Protein AF-0000000080633674 (afdb_homodimer)

pLDDT: mean 87.76, std 10.98, range [34.69, 98.31]

Foldseek 3Di:
DPVVDQQDDDPVLSCLQPDPLLVCLVPDPVNVVVLVVQLVVLLCQQLVLLLVLLCCLLQNVVQPFQSVVSCVVSVVSNVSSVVRNVVSVVSNCSNPVRLLVPQPLNVLLVVLVVVLVVLVVVCCVPQVVCSVVCRNPSHRDPSSSVSSVSNNVSSVSNVVSVVCSVVD/DPVPDQQDDPPVLSCLQPDPLLVVLVPDPVNVVVLVVQLVVLLCQQLVLLLVLLCCLLQNVVQPFQSVVSCVVSVVSNVSSVVRNVVSVVSNCSNPVRLLVPQPLNVLLVVLVVVLVVLVVVCCVPQVVCSVVCRNPNHRDPSSSVSSVSNNVSSVSSVVSVVCSVVD

Secondary structure (DSSP, 8-state):
--TTS---S-HHHHHHHTSHHHHHHHH-TTHHHHHHHHHHHHHHHHHHHHHHHHHHHHTTTGGGS-HHHHHHHHHHHHHHHHHHHHHHHHHHHHHSHHHHHT-HHHHHHHHHHHHHHHHHHHHHHTGGGGHHHHTT-SS--HHHHHHHHHHHHHHHHHHHHHHHTTT-/--TTS---S-HHHHHHHTSHHHHHHHH-TTHHHHHHHHHHHHHHHHHHHHHHHHHHHHTTTGGGS-HHHHHHHHHHHHHHHHHHHHHHHHHHHHHSHHHHHT-HHHHHHHHHHHHHHHHHHHHHHTGGGGHHHHTT-SS--HHHHHHHHHHHHHHHHHHHHHHHTTT-

Solvent-accessible surface area (backbone atoms only — not comparable to full-atom values): 16559 Å² total; per-residue (Å²): 128,77,80,80,58,77,83,70,65,63,64,68,36,41,50,43,25,66,26,70,64,17,43,51,38,69,68,35,83,57,53,40,58,50,40,50,40,45,22,50,49,11,41,26,32,22,51,17,28,49,46,56,50,24,40,41,33,57,32,54,71,18,67,67,48,45,50,58,55,48,44,68,60,31,47,59,44,22,50,50,9,46,66,38,20,53,60,32,45,52,54,56,39,27,54,40,27,44,63,44,73,70,21,65,34,44,51,48,24,53,52,31,48,53,52,40,52,50,49,50,53,52,34,51,72,47,52,49,65,47,30,83,79,38,20,70,34,62,61,49,55,69,67,37,22,51,47,18,51,50,45,45,54,32,53,53,47,30,52,41,22,59,60,38,42,83,75,93,128,78,78,82,58,78,81,69,66,62,64,68,36,43,49,42,26,66,27,70,66,17,44,51,38,68,69,34,84,57,53,39,57,49,40,49,40,44,21,50,50,12,42,28,34,21,52,16,28,47,47,55,51,25,40,42,32,58,32,54,72,16,67,68,50,45,50,56,55,48,44,66,61,32,47,61,45,22,51,51,9,45,66,39,20,51,60,32,46,52,54,55,39,27,53,40,28,43,61,46,73,69,20,66,33,46,50,49,24,52,52,33,50,52,51,41,53,50,49,50,53,50,35,51,71,47,51,50,65,48,30,84,80,40,19,70,33,61,61,49,55,69,67,37,21,50,48,18,51,51,44,48,54,31,53,52,46,30,53,43,22,58,61,39,42,84,76,94

Organism: NCBI:txid1064539

Sequence (336 aa):
MDHDLAPAGPGWLVALETSGLGESLRQSIWLYPLVEITHILGFALLVGAILAFDLRLIGVRAPLLPADALARLLLPVAVTGFTLAVPTGLLLFTTEATALAGNPAFLAKLALIGLALLNILAFHGLAGRRMAEWSLADRPPPGARFAGAASLALWVGVLACGRLIAYLMDHDLAPAGPGWLVALETSGLGESLRQSIWLYPLVEITHILGFALLVGAILAFDLRLIGVRAPLLPADALARLLLPVAVTGFTLAVPTGLLLFTTEATALAGNPAFLAKLALIGLALLNILAFHGLAGRRMAEWSLADRPPPGARFAGAASLALWVGVLACGRLIAYL

Structure (mmCIF, N/CA/C/O backbone):
data_AF-0000000080633674-model_v1
#
loop_
_entity.id
_entity.type
_entity.pdbx_description
1 polymer 'DUF2214 domain-containing protein'
#
loop_
_atom_site.group_PDB
_atom_site.id
_atom_site.type_symbol
_atom_site.label_atom_id
_atom_site.label_alt_id
_atom_site.label_comp_id
_atom_site.label_asym_id
_atom_site.label_entity_id
_atom_site.label_seq_id
_atom_site.pdbx_PDB_ins_code
_atom_site.Cartn_x
_atom_site.Cartn_y
_atom_site.Cartn_z
_atom_site.occupancy
_atom_site.B_iso_or_equiv
_atom_site.auth_seq_id
_atom_site.auth_comp_id
_atom_site.auth_asym_id
_atom_site.auth_atom_id
_atom_site.pdbx_PDB_model_num
ATOM 1 N N . MET A 1 1 ? -6.438 23.25 10.234 1 35.12 1 MET A N 1
ATOM 2 C CA . MET A 1 1 ? -7.73 23.031 10.875 1 35.12 1 MET A CA 1
ATOM 3 C C . MET A 1 1 ? -7.699 23.484 12.328 1 35.12 1 MET A C 1
ATOM 5 O O . MET A 1 1 ? -6.801 23.109 13.078 1 35.12 1 MET A O 1
ATOM 9 N N . ASP A 1 2 ? -8.227 24.578 12.625 1 38.53 2 ASP A N 1
ATOM 10 C CA . ASP A 1 2 ? -8.328 25.172 13.953 1 38.53 2 ASP A CA 1
ATOM 11 C C . ASP A 1 2 ? -8.859 24.156 14.969 1 38.53 2 ASP A C 1
ATOM 13 O O . ASP A 1 2 ? -10.008 23.734 14.883 1 38.53 2 ASP A O 1
ATOM 17 N N . HIS A 1 3 ? -8.109 23.266 15.516 1 47.88 3 HIS A N 1
ATOM 18 C CA . HIS A 1 3 ? -8.359 22.266 16.547 1 47.88 3 HIS A CA 1
ATOM 19 C C . HIS A 1 3 ? -9.164 22.859 17.703 1 47.88 3 HIS A C 1
ATOM 21 O O . HIS A 1 3 ? -9.578 22.125 18.609 1 47.88 3 HIS A O 1
ATOM 27 N N . ASP A 1 4 ? -9.109 24.172 17.734 1 49.78 4 ASP A N 1
ATOM 28 C CA . ASP A 1 4 ? -9.664 24.734 18.953 1 49.78 4 ASP A CA 1
ATOM 29 C C . ASP A 1 4 ? -11.195 24.719 18.922 1 49.78 4 ASP A C 1
ATOM 31 O O . ASP A 1 4 ? -11.844 25.047 19.906 1 49.78 4 ASP A O 1
ATOM 35 N N . LEU A 1 5 ? -11.852 24.562 17.703 1 59.31 5 LEU A N 1
ATOM 36 C CA . LEU A 1 5 ? -13.305 24.656 17.734 1 59.31 5 LEU A CA 1
ATOM 37 C C . LEU A 1 5 ? -13.938 23.297 17.969 1 59.31 5 LEU A C 1
ATOM 39 O O . LEU A 1 5 ? -13.422 22.281 17.5 1 59.31 5 LEU A O 1
ATOM 43 N N . ALA A 1 6 ? -14.766 23.141 18.906 1 70.31 6 ALA A N 1
ATOM 44 C CA . ALA A 1 6 ? -15.57 21.953 19.172 1 70.31 6 ALA A CA 1
ATOM 45 C C . ALA A 1 6 ? -16.141 21.375 17.891 1 70.31 6 ALA A C 1
ATOM 47 O O . ALA A 1 6 ? -16.562 22.109 17 1 70.31 6 ALA A O 1
ATOM 48 N N . PRO A 1 7 ? -15.969 20.031 17.688 1 72.88 7 PRO A N 1
ATOM 49 C CA . PRO A 1 7 ? -16.5 19.438 16.453 1 72.88 7 PRO A CA 1
ATOM 50 C C . PRO A 1 7 ? -17.984 19.734 16.266 1 72.88 7 PRO A C 1
ATOM 52 O O . PRO A 1 7 ? -18.75 19.797 17.234 1 72.88 7 PRO A O 1
ATOM 55 N N . ALA A 1 8 ? -18.328 20.203 15.109 1 78.25 8 ALA A N 1
ATOM 56 C CA . ALA A 1 8 ? -19.703 20.516 14.742 1 78.25 8 ALA A CA 1
ATOM 57 C C . ALA A 1 8 ? -20.266 19.5 13.75 1 78.25 8 ALA A C 1
ATOM 59 O O . ALA A 1 8 ? -19.547 19.062 12.844 1 78.25 8 ALA A O 1
ATOM 60 N N . GLY A 1 9 ? -21.422 18.891 13.992 1 83.69 9 GLY A N 1
ATOM 61 C CA . GLY A 1 9 ? -22.078 17.906 13.141 1 83.69 9 GLY A CA 1
ATOM 62 C C . GLY A 1 9 ? -23.156 17.109 13.859 1 83.69 9 GLY A C 1
ATOM 63 O O . GLY A 1 9 ? -23.562 17.484 14.961 1 83.69 9 GLY A O 1
ATOM 64 N N . PRO A 1 10 ? -23.734 16.156 13.195 1 87.5 10 PRO A N 1
ATOM 65 C CA . PRO A 1 10 ? -24.719 15.297 13.859 1 87.5 10 PRO A CA 1
ATOM 66 C C . PRO A 1 10 ? -24.219 14.758 15.195 1 87.5 10 PRO A C 1
ATOM 68 O O . PRO A 1 10 ? -23.047 14.383 15.32 1 87.5 10 PRO A O 1
ATOM 71 N N . GLY A 1 11 ? -25.031 14.758 16.156 1 89.75 11 GLY A N 1
ATOM 72 C CA . GLY A 1 11 ? -24.703 14.414 17.531 1 89.75 11 GLY A CA 1
ATOM 73 C C . GLY A 1 11 ? -23.953 13.109 17.656 1 89.75 11 GLY A C 1
ATOM 74 O O . GLY A 1 11 ? -23 13.008 18.438 1 89.75 11 GLY A O 1
ATOM 75 N N . TRP A 1 12 ? -24.375 12.172 16.859 1 92.19 12 TRP A N 1
ATOM 76 C CA . TRP A 1 12 ? -23.734 10.867 17.016 1 92.19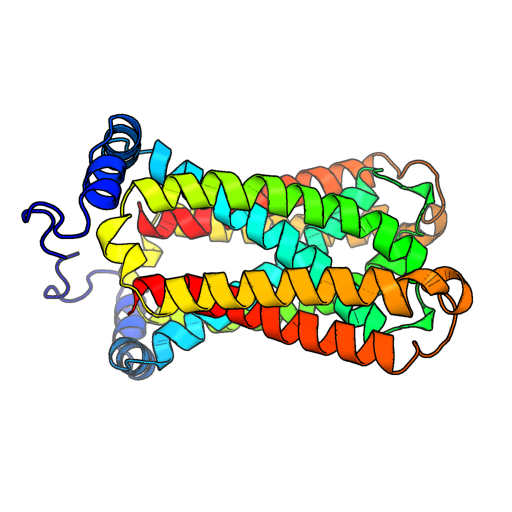 12 TRP A CA 1
ATOM 77 C C . TRP A 1 12 ? -22.281 10.914 16.547 1 92.19 12 TRP A C 1
ATOM 79 O O . TRP A 1 12 ? -21.422 10.211 17.094 1 92.19 12 TRP A O 1
ATOM 89 N N . LEU A 1 13 ? -21.984 11.68 15.602 1 92.44 13 LEU A N 1
ATOM 90 C CA . LEU A 1 13 ? -20.609 11.844 15.148 1 92.44 13 LEU A CA 1
ATOM 91 C C . LEU A 1 13 ? -19.766 12.562 16.188 1 92.44 13 LEU A C 1
ATOM 93 O O . LEU A 1 13 ? -18.609 12.195 16.438 1 92.44 13 LEU A O 1
ATOM 97 N N . VAL A 1 14 ? -20.375 13.539 16.719 1 91.19 14 VAL A N 1
ATOM 98 C CA . VAL A 1 14 ? -19.688 14.297 17.766 1 91.19 14 VAL A CA 1
ATOM 99 C C . VAL A 1 14 ? -19.422 13.398 18.969 1 91.19 14 VAL A C 1
ATOM 101 O O . VAL A 1 14 ? -18.328 13.438 19.547 1 91.19 14 VAL A O 1
ATOM 104 N N . ALA A 1 15 ? -20.438 12.562 19.234 1 91.81 15 ALA A N 1
ATOM 105 C CA . ALA A 1 15 ? -20.281 11.633 20.359 1 91.81 15 ALA A CA 1
ATOM 106 C C . ALA A 1 15 ? -19.156 10.633 20.078 1 91.81 15 ALA A C 1
ATOM 108 O O . ALA A 1 15 ? -18.375 10.312 20.984 1 91.81 15 ALA A O 1
ATOM 109 N N . LEU A 1 16 ? -19.078 10.195 18.953 1 91.44 16 LEU A N 1
ATOM 110 C CA . LEU A 1 16 ? -18.016 9.266 18.578 1 91.44 16 LEU A CA 1
ATOM 111 C C . LEU A 1 16 ? -16.641 9.93 18.672 1 91.44 16 LEU A C 1
ATOM 113 O O . LEU A 1 16 ? -15.719 9.359 19.266 1 91.44 16 LEU A O 1
ATOM 117 N N . GLU A 1 17 ? -16.5 11.023 18.125 1 91.19 17 GLU A N 1
ATOM 118 C CA . GLU A 1 17 ? -15.242 11.766 18.062 1 91.19 17 GLU A CA 1
ATOM 119 C C . GLU A 1 17 ? -14.766 12.156 19.469 1 91.19 17 GLU A C 1
ATOM 121 O O . GLU A 1 17 ? -13.57 12.156 19.734 1 91.19 17 GLU A O 1
ATOM 126 N N . THR A 1 18 ? -15.695 12.406 20.375 1 90.81 18 THR A N 1
ATOM 127 C CA . THR A 1 18 ? -15.344 12.852 21.719 1 90.81 18 THR A CA 1
ATOM 128 C C . THR A 1 18 ? -15.398 11.695 22.719 1 90.81 18 THR A C 1
ATOM 130 O O . THR A 1 18 ? -15.266 11.898 23.922 1 90.81 18 THR A O 1
ATOM 133 N N . SER A 1 19 ? -15.625 10.555 22.219 1 92.25 19 SER A N 1
ATOM 134 C CA . SER A 1 19 ? -15.609 9.375 23.078 1 92.25 19 SER A CA 1
ATOM 135 C C . SER A 1 19 ? -14.234 9.156 23.703 1 92.25 19 SER A C 1
ATOM 137 O O . SER A 1 19 ? -13.25 9.766 23.266 1 92.25 19 SER A O 1
ATOM 139 N N . GLY A 1 20 ? -14.18 8.391 24.734 1 92.69 20 GLY A N 1
ATOM 140 C CA . GLY A 1 20 ? -12.906 8.047 25.359 1 92.69 20 GLY A CA 1
ATOM 141 C C . GLY A 1 20 ? -11.906 7.457 24.391 1 92.69 20 GLY A C 1
ATOM 142 O O . GLY A 1 20 ? -10.719 7.805 24.422 1 92.69 20 GLY A O 1
ATOM 143 N N . LEU A 1 21 ? -12.383 6.668 23.562 1 91.38 21 LEU A N 1
ATOM 144 C CA . LEU A 1 21 ? -11.539 6.051 22.562 1 91.38 21 LEU A CA 1
ATOM 145 C C . LEU A 1 21 ? -10.977 7.098 21.594 1 91.38 21 LEU A C 1
ATOM 147 O O . LEU A 1 21 ? -9.781 7.117 21.328 1 91.38 21 LEU A O 1
ATOM 151 N N . GLY A 1 22 ? -11.828 7.898 21.062 1 91.44 22 GLY A N 1
ATOM 152 C CA . GLY A 1 22 ? -11.383 8.977 20.188 1 91.44 22 GLY A CA 1
ATOM 153 C C . GLY A 1 22 ? -10.359 9.883 20.844 1 91.44 22 GLY A C 1
ATOM 154 O O . GLY A 1 22 ? -9.344 10.234 20.219 1 91.44 22 GLY A O 1
ATOM 155 N N . GLU A 1 23 ? -10.594 10.133 22.078 1 91.12 23 GLU A N 1
ATOM 156 C CA . GLU A 1 23 ? -9.688 11 22.828 1 91.12 23 GLU A CA 1
ATOM 157 C C . GLU A 1 23 ? -8.344 10.32 23.078 1 91.12 23 GLU A C 1
ATOM 159 O O . GLU A 1 23 ? -7.293 10.945 22.938 1 91.12 23 GLU A O 1
ATOM 164 N N . SER A 1 24 ? -8.43 9.086 23.422 1 92.19 24 SER A N 1
ATOM 165 C CA . SER A 1 24 ? -7.191 8.352 23.672 1 92.19 24 SER A CA 1
ATOM 166 C C . SER A 1 24 ? -6.32 8.289 22.422 1 92.19 24 SER A C 1
ATOM 168 O O . SER A 1 24 ? -5.098 8.453 22.5 1 92.19 24 SER A O 1
ATOM 170 N N . LEU A 1 25 ? -6.879 8.117 21.328 1 91.31 25 LEU A N 1
ATOM 171 C CA . LEU A 1 25 ? -6.16 8.047 20.062 1 91.31 25 LEU A CA 1
ATOM 172 C C . LEU A 1 25 ? -5.562 9.398 19.703 1 91.31 25 LEU A C 1
ATOM 174 O O . LEU A 1 25 ? -4.414 9.484 19.266 1 91.31 25 LEU A O 1
ATOM 178 N N . ARG A 1 26 ? -6.277 10.359 20 1 87.56 26 ARG A N 1
ATOM 179 C CA . ARG A 1 26 ? -5.824 11.703 19.641 1 87.56 26 ARG A CA 1
ATOM 180 C C . ARG A 1 26 ? -4.703 12.164 20.562 1 87.56 26 ARG A C 1
ATOM 182 O O . ARG A 1 26 ? -3.807 12.898 20.141 1 87.56 26 ARG A O 1
ATOM 189 N N . GLN A 1 27 ? -4.77 11.68 21.75 1 87.12 27 GLN A N 1
ATOM 190 C CA . GLN A 1 27 ? -3.852 12.203 22.766 1 87.12 27 GLN A CA 1
ATOM 191 C C . GLN A 1 27 ? -2.559 11.391 22.797 1 87.12 27 GLN A C 1
ATOM 193 O O . GLN A 1 27 ? -1.532 11.875 23.281 1 87.12 27 GLN A O 1
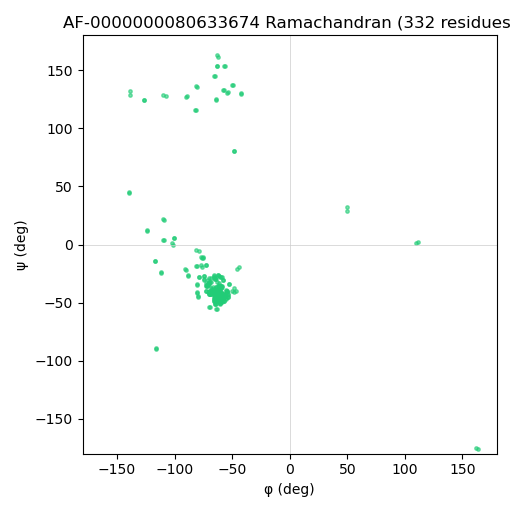ATOM 198 N N . SER A 1 28 ? -2.676 10.219 22.312 1 87.88 28 SER A N 1
ATOM 199 C CA . SER A 1 28 ? -1.502 9.359 22.359 1 87.88 28 SER A CA 1
ATOM 200 C C . SER A 1 28 ? -0.524 9.672 21.234 1 87.88 28 SER A C 1
ATOM 202 O O . SER A 1 28 ? -0.925 9.797 20.078 1 87.88 28 SER A O 1
ATOM 204 N N . ILE A 1 29 ? 0.687 9.719 21.641 1 87.94 29 ILE A N 1
ATOM 205 C CA . ILE A 1 29 ? 1.753 10.047 20.703 1 87.94 29 ILE A CA 1
ATOM 206 C C . ILE A 1 29 ? 1.978 8.883 19.734 1 87.94 29 ILE A C 1
ATOM 208 O O . ILE A 1 29 ? 2.213 9.078 18.547 1 87.94 29 ILE A O 1
ATOM 212 N N . TRP A 1 30 ? 1.796 7.723 20.203 1 91.12 30 TRP A N 1
ATOM 213 C CA . TRP A 1 30 ? 2.191 6.574 19.391 1 91.12 30 TRP A CA 1
ATOM 214 C C . TRP A 1 30 ? 0.968 5.789 18.922 1 91.12 30 TRP A C 1
ATOM 216 O O . TRP A 1 30 ? 1.027 5.07 17.922 1 91.12 30 TRP A O 1
ATOM 226 N N . LEU A 1 31 ? -0.077 5.891 19.594 1 91.88 31 LEU A N 1
ATOM 227 C CA . LEU A 1 31 ? -1.226 5.055 19.266 1 91.88 31 LEU A CA 1
ATOM 228 C C . LEU A 1 31 ? -1.78 5.402 17.891 1 91.88 31 LEU A C 1
ATOM 230 O O . LEU A 1 31 ? -2.027 4.516 17.078 1 91.88 31 LEU A O 1
ATOM 234 N N . TYR A 1 32 ? -1.911 6.66 17.641 1 92.5 32 TYR A N 1
ATOM 235 C CA . TYR A 1 32 ? -2.488 7.086 16.375 1 92.5 32 TYR A CA 1
ATOM 236 C C . TYR A 1 32 ? -1.583 6.699 15.211 1 92.5 32 TYR A C 1
ATOM 238 O O . TYR A 1 32 ? -2.021 6.035 14.266 1 92.5 32 TYR A O 1
ATOM 246 N N . PRO A 1 33 ? -0.267 7 15.305 1 93.75 33 PRO A N 1
ATOM 247 C CA . PRO A 1 33 ? 0.617 6.582 14.219 1 93.75 33 PRO A CA 1
ATOM 248 C C . PRO A 1 33 ? 0.658 5.062 14.039 1 93.75 33 PRO A C 1
ATOM 250 O O . PRO A 1 33 ? 0.761 4.574 12.914 1 93.75 33 PRO A O 1
ATOM 253 N N . LEU A 1 34 ? 0.588 4.355 15.086 1 95.12 34 LEU A N 1
ATOM 254 C CA . LEU A 1 34 ? 0.605 2.898 14.992 1 95.12 34 LEU A CA 1
ATOM 255 C C . LEU A 1 34 ? -0.656 2.381 14.312 1 95.12 34 LEU A C 1
ATOM 257 O O . LEU A 1 34 ? -0.591 1.452 13.5 1 95.12 34 LEU A O 1
ATOM 261 N N . VAL A 1 35 ? -1.802 2.975 14.625 1 95.94 35 VAL A N 1
ATOM 262 C CA . VAL A 1 35 ? -3.053 2.598 13.977 1 95.94 35 VAL A CA 1
ATOM 263 C C . VAL A 1 35 ? -2.992 2.947 12.492 1 95.94 35 VAL A C 1
ATOM 265 O O . VAL A 1 35 ? -3.412 2.156 11.641 1 95.94 35 VAL A O 1
ATOM 268 N N . GLU A 1 36 ? -2.416 4.016 12.203 1 95.5 36 GLU A N 1
ATOM 269 C CA . GLU A 1 36 ? -2.264 4.43 10.812 1 95.5 36 GLU A CA 1
ATOM 270 C C . GLU A 1 36 ? -1.357 3.469 10.047 1 95.5 36 GLU A C 1
ATOM 272 O O . GLU A 1 36 ? -1.685 3.051 8.938 1 95.5 36 GLU A O 1
ATOM 277 N N . ILE A 1 37 ? -0.28 3.16 10.625 1 95.44 37 ILE A N 1
ATOM 278 C CA . ILE A 1 37 ? 0.682 2.254 10 1 95.44 37 ILE A CA 1
ATOM 279 C C . ILE A 1 37 ? 0.028 0.896 9.758 1 95.44 37 ILE A C 1
ATOM 281 O O . ILE A 1 37 ? 0.179 0.314 8.68 1 95.44 37 ILE A O 1
ATOM 285 N N . THR A 1 38 ? -0.678 0.456 10.742 1 96.38 38 THR A N 1
ATOM 286 C CA . THR A 1 38 ? -1.361 -0.825 10.602 1 96.38 38 THR A CA 1
ATOM 287 C C . THR A 1 38 ? -2.43 -0.75 9.508 1 96.38 38 THR A C 1
ATOM 289 O O . THR A 1 38 ? -2.605 -1.695 8.742 1 96.38 38 THR A O 1
ATOM 292 N N . HIS A 1 39 ? -3.166 0.35 9.508 1 96.31 39 HIS A N 1
ATOM 293 C CA . HIS A 1 39 ? -4.156 0.552 8.461 1 96.31 39 HIS A CA 1
ATOM 294 C C . HIS A 1 39 ? -3.504 0.527 7.078 1 96.31 39 HIS A C 1
ATOM 296 O O . HIS A 1 39 ? -3.998 -0.138 6.168 1 96.31 39 HIS A O 1
ATOM 302 N N . ILE A 1 40 ? -2.398 1.144 6.891 1 94.94 40 ILE A N 1
ATOM 303 C CA . ILE A 1 40 ? -1.677 1.221 5.625 1 94.94 40 ILE A CA 1
ATOM 304 C C . ILE A 1 40 ? -1.139 -0.159 5.25 1 94.94 40 ILE A C 1
ATOM 306 O O . ILE A 1 40 ? -1.2 -0.562 4.086 1 94.94 40 ILE A O 1
ATOM 310 N N . LEU A 1 41 ? -0.642 -0.818 6.211 1 93.5 41 LEU A N 1
ATOM 311 C CA . LEU A 1 41 ? -0.175 -2.18 5.973 1 93.5 41 LEU A CA 1
ATOM 312 C C . LEU A 1 41 ? -1.316 -3.07 5.496 1 93.5 41 LEU A C 1
ATOM 314 O O . LEU A 1 41 ? -1.158 -3.834 4.539 1 93.5 41 LEU A O 1
ATOM 318 N N . GLY A 1 42 ? -2.404 -3.018 6.238 1 94.94 42 GLY A N 1
ATOM 319 C CA . GLY A 1 42 ? -3.574 -3.766 5.809 1 94.94 42 GLY A CA 1
ATOM 320 C C . GLY A 1 42 ? -3.996 -3.451 4.387 1 94.94 42 GLY A C 1
ATOM 321 O O . GLY A 1 42 ? -4.281 -4.359 3.604 1 94.94 42 GLY A O 1
ATOM 322 N N . PHE A 1 43 ? -3.977 -2.225 4.082 1 94.38 43 PHE A N 1
ATOM 323 C CA . PHE A 1 43 ? -4.348 -1.787 2.74 1 94.38 43 PHE A CA 1
ATOM 324 C C . PHE A 1 43 ? -3.354 -2.305 1.707 1 94.38 43 PHE A C 1
ATOM 326 O O . PHE A 1 43 ? -3.748 -2.748 0.627 1 94.38 43 PHE A O 1
ATOM 333 N N . ALA A 1 44 ? -2.107 -2.217 1.979 1 91.25 44 ALA A N 1
ATOM 334 C CA . ALA A 1 44 ? -1.069 -2.705 1.075 1 91.25 44 ALA A CA 1
ATOM 335 C C . ALA A 1 44 ? -1.245 -4.195 0.79 1 91.25 44 ALA A C 1
ATOM 337 O O . ALA A 1 44 ? -1.124 -4.629 -0.357 1 91.25 44 ALA A O 1
ATOM 338 N N . LEU A 1 45 ? -1.52 -4.918 1.822 1 90.62 45 LEU A N 1
ATOM 339 C CA . LEU A 1 45 ? -1.749 -6.348 1.66 1 90.62 45 LEU A CA 1
ATOM 340 C C . LEU A 1 45 ? -2.984 -6.609 0.804 1 90.62 45 LEU A C 1
ATOM 342 O O . LEU A 1 45 ? -2.945 -7.43 -0.115 1 90.62 45 LEU A O 1
ATOM 346 N N . LEU A 1 46 ? -4.035 -5.875 1.128 1 93.62 46 LEU A N 1
ATOM 347 C CA . LEU A 1 46 ? -5.293 -6.047 0.412 1 93.62 46 LEU A CA 1
ATOM 348 C C . LEU A 1 46 ? -5.141 -5.668 -1.058 1 93.62 46 LEU A C 1
ATOM 350 O O . LEU A 1 46 ? -5.359 -6.5 -1.942 1 93.62 46 LEU A O 1
ATOM 354 N N . VAL A 1 47 ? -4.695 -4.488 -1.315 1 91.69 47 VAL A N 1
ATOM 355 C CA . VAL A 1 47 ? -4.613 -3.951 -2.67 1 91.69 47 VAL A CA 1
ATOM 356 C C . VAL A 1 47 ? -3.518 -4.676 -3.449 1 91.69 47 VAL A C 1
ATOM 358 O O . VAL A 1 47 ? -3.703 -5.023 -4.617 1 91.69 47 VAL A O 1
ATOM 361 N N . GLY A 1 48 ? -2.42 -4.941 -2.803 1 86.5 48 GLY A N 1
ATOM 362 C CA . GLY A 1 48 ? -1.343 -5.656 -3.471 1 86.5 48 GLY A CA 1
ATOM 363 C C . GLY A 1 48 ? -1.754 -7.027 -3.963 1 86.5 48 GLY A C 1
ATOM 364 O O . GLY A 1 48 ? -1.487 -7.387 -5.113 1 86.5 48 GLY A O 1
ATOM 365 N N . ALA A 1 49 ? -2.404 -7.766 -3.1 1 88.19 49 ALA A N 1
ATOM 366 C CA . ALA A 1 49 ? -2.854 -9.109 -3.455 1 88.19 49 ALA A CA 1
ATOM 367 C C . ALA A 1 49 ? -3.904 -9.062 -4.562 1 88.19 49 ALA A C 1
ATOM 369 O O . ALA A 1 49 ? -3.854 -9.852 -5.508 1 88.19 49 ALA A O 1
ATOM 370 N N . ILE A 1 50 ? -4.785 -8.148 -4.422 1 91.94 50 ILE A N 1
ATOM 371 C CA . ILE A 1 50 ? -5.887 -8.078 -5.375 1 91.94 50 ILE A CA 1
ATOM 372 C C . ILE A 1 50 ? -5.367 -7.613 -6.734 1 91.94 50 ILE A C 1
ATOM 374 O O . ILE A 1 50 ? -5.77 -8.141 -7.773 1 91.94 50 ILE A O 1
ATOM 378 N N . LEU A 1 51 ? -4.504 -6.688 -6.73 1 89.38 51 LEU A N 1
ATOM 379 C CA . LEU A 1 51 ? -3.977 -6.203 -8 1 89.38 51 LEU A CA 1
ATOM 380 C C . LEU A 1 51 ? -3.195 -7.297 -8.719 1 89.38 51 LEU A C 1
ATOM 382 O O . LEU A 1 51 ? -3.273 -7.418 -9.945 1 89.38 51 LEU A O 1
ATOM 386 N N . ALA A 1 52 ? -2.453 -8.055 -7.961 1 84.69 52 ALA A N 1
ATOM 387 C CA . ALA A 1 52 ? -1.722 -9.172 -8.555 1 84.69 52 ALA A CA 1
ATOM 388 C C . ALA A 1 52 ? -2.676 -10.172 -9.195 1 84.69 52 ALA A C 1
ATOM 390 O O . ALA A 1 52 ? -2.439 -10.641 -10.305 1 84.69 52 ALA A O 1
ATOM 391 N N . PHE A 1 53 ? -3.707 -10.453 -8.523 1 87.81 53 PHE A N 1
ATOM 392 C CA . PHE A 1 53 ? -4.688 -11.398 -9.047 1 87.81 53 PHE A CA 1
ATOM 393 C C . PHE A 1 53 ? -5.41 -10.812 -10.258 1 87.81 53 PHE A C 1
ATOM 395 O O . PHE A 1 53 ? -5.695 -11.523 -11.219 1 87.81 53 PHE A O 1
ATOM 402 N N . ASP A 1 54 ? -5.746 -9.539 -10.148 1 90.38 54 ASP A N 1
ATOM 403 C CA . ASP A 1 54 ? -6.43 -8.859 -11.242 1 90.38 54 ASP A CA 1
ATOM 404 C C . ASP A 1 54 ? -5.605 -8.906 -12.523 1 90.38 54 ASP A C 1
ATOM 406 O O . ASP A 1 54 ? -6.156 -9.039 -13.625 1 90.38 54 ASP A O 1
ATOM 410 N N . LEU A 1 55 ? -4.359 -8.82 -12.438 1 84.94 55 LEU A N 1
ATOM 411 C CA . LEU A 1 55 ? -3.49 -8.883 -13.609 1 84.94 55 LEU A CA 1
ATOM 412 C C . LEU A 1 55 ? -3.574 -10.25 -14.273 1 84.94 55 LEU A C 1
ATOM 414 O O . LEU A 1 55 ? -3.639 -10.344 -15.508 1 84.94 55 LEU A O 1
ATOM 418 N N . ARG A 1 56 ? -3.594 -11.234 -13.43 1 83.5 56 ARG A N 1
ATOM 419 C CA . ARG A 1 56 ? -3.793 -12.578 -13.961 1 83.5 56 ARG A CA 1
ATOM 420 C C . ARG A 1 56 ? -5.148 -12.703 -14.648 1 83.5 56 ARG A C 1
ATOM 422 O O . ARG A 1 56 ? -5.262 -13.352 -15.688 1 83.5 56 ARG A O 1
ATOM 429 N N . LEU A 1 57 ? -6.137 -12.156 -14.117 1 85.56 57 LEU A N 1
ATOM 430 C CA . LEU A 1 57 ? -7.492 -12.242 -14.656 1 85.56 57 LEU A CA 1
ATOM 431 C C . LEU A 1 57 ? -7.59 -11.508 -15.992 1 85.56 57 LEU A C 1
ATOM 433 O O . LEU A 1 57 ? -8.336 -11.93 -16.875 1 85.56 57 LEU A O 1
ATOM 437 N N . ILE A 1 58 ? -6.922 -10.445 -16.109 1 87.44 58 ILE A N 1
ATOM 438 C CA . ILE A 1 58 ? -6.984 -9.648 -17.328 1 87.44 58 ILE A CA 1
ATOM 439 C C . ILE A 1 58 ? -6.16 -10.32 -18.422 1 87.44 58 ILE A C 1
ATOM 441 O O . ILE A 1 58 ? -6.27 -9.969 -19.609 1 87.44 58 ILE A O 1
ATOM 445 N N . GLY A 1 59 ? -5.352 -11.328 -18.031 1 79.5 59 GLY A N 1
ATOM 446 C CA . GLY A 1 59 ? -4.668 -12.148 -19.031 1 79.5 59 GLY A CA 1
ATOM 447 C C . GLY A 1 59 ? -3.17 -11.906 -19.062 1 79.5 59 GLY A C 1
ATOM 448 O O . GLY A 1 59 ? -2.48 -12.406 -19.953 1 79.5 59 GLY A O 1
ATOM 449 N N . VAL A 1 60 ? -2.725 -11.062 -18.203 1 75.06 60 VAL A N 1
ATOM 450 C CA . VAL A 1 60 ? -1.28 -10.859 -18.141 1 75.06 60 VAL A CA 1
ATOM 451 C C . VAL A 1 60 ? -0.591 -12.148 -17.703 1 75.06 60 VAL A C 1
ATOM 453 O O . VAL A 1 60 ? -0.935 -12.727 -16.672 1 75.06 60 VAL A O 1
ATOM 456 N N . ARG A 1 61 ? 0.344 -12.688 -18.422 1 65.5 61 ARG A N 1
ATOM 457 C CA . ARG A 1 61 ? 1.122 -13.906 -18.203 1 65.5 61 ARG A CA 1
ATOM 458 C C . ARG A 1 61 ? 0.213 -15.086 -17.875 1 65.5 61 ARG A C 1
ATOM 460 O O . ARG A 1 61 ? 0.546 -15.914 -17.031 1 65.5 61 ARG A O 1
ATOM 467 N N . ALA A 1 62 ? -0.959 -15.156 -18.391 1 61.72 62 ALA A N 1
ATOM 468 C CA . ALA A 1 62 ? -2.068 -16.078 -18.156 1 61.72 62 ALA A CA 1
ATOM 469 C C . ALA A 1 62 ? -1.595 -17.531 -18.188 1 61.72 62 ALA A C 1
ATOM 471 O O . ALA A 1 62 ? -1.958 -18.328 -17.328 1 61.72 62 ALA A O 1
ATOM 472 N N . PRO A 1 63 ? -0.787 -17.875 -18.938 1 64.06 63 PRO A N 1
ATOM 473 C CA . PRO A 1 63 ? -0.438 -19.297 -18.969 1 64.06 63 PRO A CA 1
ATOM 474 C C . PRO A 1 63 ? 0.557 -19.688 -17.875 1 64.06 63 PRO A C 1
ATOM 476 O O . PRO A 1 63 ? 0.759 -20.875 -17.609 1 64.06 63 PRO A O 1
ATOM 479 N N . LEU A 1 64 ? 0.921 -18.766 -17.266 1 65.88 64 LEU A N 1
ATOM 480 C CA . LEU A 1 64 ? 2.035 -19.094 -16.375 1 65.88 64 LEU A CA 1
ATOM 481 C C . LEU A 1 64 ? 1.537 -19.75 -15.094 1 65.88 64 LEU A C 1
ATOM 483 O O . LEU A 1 64 ? 2.158 -20.703 -14.594 1 65.88 64 LEU A O 1
ATOM 487 N N . LEU A 1 65 ? 0.361 -19.328 -14.594 1 74.19 65 LEU A N 1
ATOM 488 C CA . LEU A 1 65 ? -0.165 -19.844 -13.336 1 74.19 65 LEU A CA 1
ATOM 489 C C . LEU A 1 65 ? -1.665 -20.094 -13.445 1 74.19 65 LEU A C 1
ATOM 491 O O . LEU A 1 65 ? -2.402 -19.281 -13.992 1 74.19 65 LEU A O 1
ATOM 495 N N . PRO A 1 66 ? -1.989 -21.312 -12.977 1 78.5 66 PRO A N 1
ATOM 496 C CA . PRO A 1 66 ? -3.439 -21.484 -12.875 1 78.5 66 PRO A CA 1
ATOM 497 C C . PRO A 1 66 ? -4.109 -20.453 -11.984 1 78.5 66 PRO A C 1
ATOM 499 O O . PRO A 1 66 ? -3.609 -20.141 -10.898 1 78.5 66 PRO A O 1
ATOM 502 N N . ALA A 1 67 ? -5.211 -19.859 -12.469 1 80.69 67 ALA A N 1
ATOM 503 C CA . ALA A 1 67 ? -5.91 -18.781 -11.766 1 80.69 67 ALA A CA 1
ATOM 504 C C . ALA A 1 67 ? -6.383 -19.25 -10.391 1 80.69 67 ALA A C 1
ATOM 506 O O . ALA A 1 67 ? -6.352 -18.484 -9.422 1 80.69 67 ALA A O 1
ATOM 507 N N . ASP A 1 68 ? -6.797 -20.391 -10.281 1 81.94 68 ASP A N 1
ATOM 508 C CA . ASP A 1 68 ? -7.316 -20.906 -9.016 1 81.94 68 ASP A CA 1
ATOM 509 C C . ASP A 1 68 ? -6.199 -21.062 -7.984 1 81.94 68 ASP A C 1
ATOM 511 O O . ASP A 1 68 ? -6.398 -20.781 -6.801 1 81.94 68 ASP A O 1
ATOM 515 N N . ALA A 1 69 ? -5.086 -21.562 -8.43 1 78.44 69 ALA A N 1
ATOM 516 C CA . ALA A 1 69 ? -3.945 -21.688 -7.531 1 78.44 69 ALA A CA 1
ATOM 517 C C . ALA A 1 69 ? -3.488 -20.328 -7.02 1 78.44 69 ALA A C 1
ATOM 519 O O . ALA A 1 69 ? -3.172 -20.172 -5.836 1 78.44 69 ALA A O 1
ATOM 520 N N . LEU A 1 70 ? -3.471 -19.406 -7.883 1 81.56 70 LEU A N 1
ATOM 521 C CA . LEU A 1 70 ? -3.09 -18.062 -7.496 1 81.56 70 LEU A CA 1
ATOM 522 C C . LEU A 1 70 ? -4.102 -17.469 -6.516 1 81.56 70 LEU A C 1
ATOM 524 O O . LEU A 1 70 ? -3.719 -16.812 -5.543 1 81.56 70 LEU A O 1
ATOM 528 N N . ALA A 1 71 ? -5.332 -17.656 -6.797 1 83.75 71 ALA A N 1
ATOM 529 C CA . ALA A 1 71 ? -6.379 -17.188 -5.891 1 83.75 71 ALA A CA 1
ATOM 530 C C . ALA A 1 71 ? -6.199 -17.781 -4.496 1 83.75 71 ALA A C 1
ATOM 532 O O . ALA A 1 71 ? -6.367 -17.078 -3.494 1 83.75 71 ALA A O 1
ATOM 533 N N . ARG A 1 72 ? 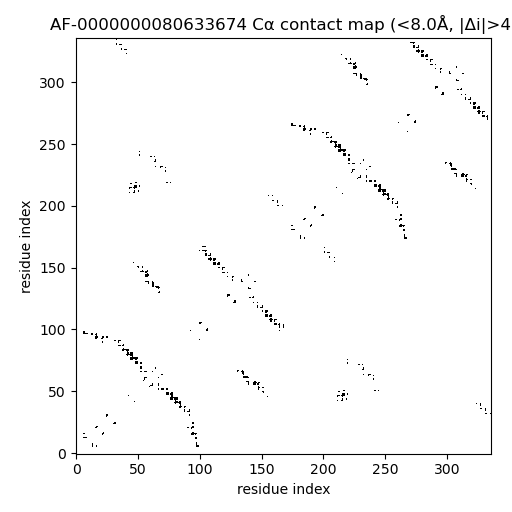-5.895 -19 -4.445 1 83 72 ARG A N 1
ATOM 534 C CA . ARG A 1 72 ? -5.738 -19.672 -3.164 1 83 72 ARG A CA 1
ATOM 535 C C . ARG A 1 72 ? -4.566 -19.094 -2.377 1 83 72 ARG A C 1
ATOM 537 O O . ARG A 1 72 ? -4.562 -19.141 -1.146 1 83 72 ARG A O 1
ATOM 544 N N . LEU A 1 73 ? -3.627 -18.625 -3.057 1 80.38 73 LEU A N 1
ATOM 545 C CA . LEU A 1 73 ? -2.479 -18.016 -2.404 1 80.38 73 LEU A CA 1
ATOM 546 C C . LEU A 1 73 ? -2.799 -16.578 -1.969 1 80.38 73 LEU A C 1
ATOM 548 O O . LEU A 1 73 ? -2.494 -16.188 -0.84 1 80.38 73 LEU A O 1
ATOM 552 N N . LEU A 1 74 ? -3.41 -15.852 -2.84 1 86.19 74 LEU A N 1
ATOM 553 C CA . LEU A 1 74 ? -3.523 -14.414 -2.66 1 86.19 74 LEU A CA 1
ATOM 554 C C . LEU A 1 74 ? -4.766 -14.062 -1.847 1 86.19 74 LEU A C 1
ATOM 556 O O . LEU A 1 74 ? -4.797 -13.031 -1.171 1 86.19 74 LEU A O 1
ATOM 560 N N . LEU A 1 75 ? -5.789 -14.891 -1.884 1 87.12 75 LEU A N 1
ATOM 561 C CA . LEU A 1 75 ? -7.047 -14.57 -1.219 1 87.12 75 LEU A CA 1
ATOM 562 C C . LEU A 1 75 ? -6.848 -14.438 0.288 1 87.12 75 LEU A C 1
ATOM 564 O O . LEU A 1 75 ? -7.32 -13.477 0.9 1 87.12 75 LEU A O 1
ATOM 568 N N . PRO A 1 76 ? -6.184 -15.359 0.908 1 87.56 76 PRO A N 1
ATOM 569 C CA . PRO A 1 76 ? -5.957 -15.195 2.346 1 87.56 76 PRO A CA 1
ATOM 570 C C . PRO A 1 76 ? -5.184 -13.922 2.682 1 87.56 76 PRO A C 1
ATOM 572 O O . PRO A 1 76 ? -5.402 -13.328 3.74 1 87.56 76 PRO A O 1
ATOM 575 N N . VAL A 1 77 ? -4.238 -13.523 1.848 1 87.5 77 VAL A N 1
ATOM 576 C CA . VAL A 1 77 ? -3.49 -12.281 2.031 1 87.5 77 VAL A CA 1
ATOM 577 C C . VAL A 1 77 ? -4.438 -11.086 1.962 1 87.5 77 VAL A C 1
ATOM 579 O O . VAL A 1 77 ? -4.395 -10.203 2.82 1 87.5 77 VAL A O 1
ATOM 582 N N . ALA A 1 78 ? -5.273 -11.078 0.964 1 92.44 78 ALA A N 1
ATOM 583 C CA . ALA A 1 78 ? -6.25 -10 0.793 1 92.44 78 ALA A CA 1
ATOM 584 C C . ALA A 1 78 ? -7.191 -9.922 1.989 1 92.44 78 ALA A C 1
ATOM 586 O O . ALA A 1 78 ? -7.488 -8.828 2.484 1 92.44 78 ALA A O 1
ATOM 587 N N . VAL A 1 79 ? -7.672 -11.062 2.455 1 92.44 79 VAL A N 1
ATOM 588 C CA . VAL A 1 79 ? -8.594 -11.117 3.588 1 92.44 79 VAL A CA 1
ATOM 589 C C . VAL A 1 79 ? -7.891 -10.609 4.848 1 92.44 79 VAL A C 1
ATOM 591 O O . VAL A 1 79 ? -8.477 -9.859 5.629 1 92.44 79 VAL A O 1
ATOM 594 N N . THR A 1 80 ? -6.703 -11.062 5.039 1 92.31 80 THR A N 1
ATOM 595 C CA . THR A 1 80 ? -5.922 -10.555 6.164 1 92.31 80 THR A CA 1
ATOM 596 C C . THR A 1 80 ? -5.785 -9.039 6.086 1 92.31 80 THR A C 1
ATOM 598 O O . THR A 1 80 ? -5.992 -8.336 7.082 1 92.31 80 THR A O 1
ATOM 601 N N . GLY A 1 81 ? -5.418 -8.547 4.934 1 94.81 81 GLY A N 1
ATOM 602 C CA . GLY A 1 81 ? -5.34 -7.109 4.742 1 94.81 81 GLY A CA 1
ATOM 603 C C . GLY A 1 81 ? -6.641 -6.395 5.051 1 94.81 81 GLY A C 1
ATOM 604 O O . GLY A 1 81 ? -6.641 -5.367 5.73 1 94.81 81 GLY A O 1
ATOM 605 N N . PHE A 1 82 ? -7.707 -6.945 4.598 1 95.25 82 PHE A N 1
ATOM 606 C CA . PHE A 1 82 ? -9.023 -6.371 4.836 1 95.25 82 PHE A CA 1
ATOM 607 C C . PHE A 1 82 ? -9.344 -6.348 6.328 1 95.25 82 PHE A C 1
ATOM 609 O O . PHE A 1 82 ? -9.844 -5.348 6.848 1 95.25 82 PHE A O 1
ATOM 616 N N . THR A 1 83 ? -9.07 -7.426 6.992 1 96.06 83 THR A N 1
ATOM 617 C CA . THR A 1 83 ? -9.359 -7.566 8.414 1 96.06 83 THR A CA 1
ATOM 618 C C . THR A 1 83 ? -8.516 -6.598 9.234 1 96.06 83 THR A C 1
ATOM 620 O O . THR A 1 83 ? -8.898 -6.215 10.344 1 96.06 83 THR A O 1
ATOM 623 N N . LEU A 1 84 ? -7.359 -6.23 8.75 1 96.25 84 LEU A N 1
ATOM 624 C CA . LEU A 1 84 ? -6.531 -5.227 9.406 1 96.25 84 LEU A CA 1
ATOM 625 C C . LEU A 1 84 ? -7.012 -3.82 9.07 1 96.25 84 LEU A C 1
ATOM 627 O O . LEU A 1 84 ? -7.117 -2.967 9.953 1 96.25 84 LEU A O 1
ATOM 631 N N . ALA A 1 85 ? -7.363 -3.592 7.844 1 97.06 85 ALA A N 1
ATOM 632 C CA . ALA A 1 85 ? -7.656 -2.252 7.34 1 97.06 85 ALA A CA 1
ATOM 633 C C . ALA A 1 85 ? -8.992 -1.742 7.875 1 97.06 85 ALA A C 1
ATOM 635 O O . ALA A 1 85 ? -9.117 -0.567 8.227 1 97.06 85 ALA A O 1
ATOM 636 N N . VAL A 1 86 ? -9.984 -2.562 7.965 1 96.5 86 VAL A N 1
ATOM 637 C CA . VAL A 1 86 ? -11.328 -2.115 8.297 1 96.5 86 VAL A CA 1
ATOM 638 C C . VAL A 1 86 ? -11.383 -1.665 9.758 1 96.5 86 VAL A C 1
ATOM 640 O O . VAL A 1 86 ? -11.758 -0.528 10.047 1 96.5 86 VAL A O 1
ATOM 643 N N . PRO A 1 87 ? -10.953 -2.508 10.734 1 96.94 87 PRO A N 1
ATOM 644 C CA . PRO A 1 87 ? -11.008 -2.043 12.125 1 96.94 87 PRO A CA 1
ATOM 645 C C . PRO A 1 87 ? -10.125 -0.821 12.375 1 96.94 87 PRO A C 1
ATOM 647 O O . PRO A 1 87 ? -10.516 0.084 13.117 1 96.94 87 PRO A O 1
ATOM 650 N N . THR A 1 88 ? -8.938 -0.809 11.773 1 97.31 88 THR A N 1
ATOM 651 C CA . THR A 1 88 ? -8.07 0.345 11.984 1 97.31 88 THR A CA 1
ATOM 652 C C . THR A 1 88 ? -8.641 1.58 11.289 1 97.31 88 THR A C 1
ATOM 654 O O . THR A 1 88 ? -8.5 2.699 11.789 1 97.31 88 THR A O 1
ATOM 657 N N . GLY A 1 89 ? -9.281 1.393 10.148 1 96.31 89 GLY A N 1
ATOM 658 C CA . GLY A 1 89 ? -9.992 2.488 9.508 1 96.31 89 GLY A CA 1
ATOM 659 C C . GLY A 1 89 ? -11.109 3.053 10.359 1 96.31 89 GLY A C 1
ATOM 660 O O . GLY A 1 89 ? -11.297 4.27 10.422 1 96.31 89 GLY A O 1
ATOM 661 N N . LEU A 1 90 ? -11.836 2.242 11.031 1 95.81 90 LEU A N 1
ATOM 662 C CA . LEU A 1 90 ? -12.898 2.678 11.93 1 95.81 90 LEU A CA 1
ATOM 663 C C . LEU A 1 90 ? -12.32 3.441 13.117 1 95.81 90 LEU A C 1
ATOM 665 O O . LEU A 1 90 ? -12.898 4.43 13.57 1 95.81 90 LEU A O 1
ATOM 669 N N . LEU A 1 91 ? -11.219 2.953 13.594 1 95.62 91 LEU A N 1
ATOM 670 C CA . LEU A 1 91 ? -10.555 3.668 14.68 1 95.62 91 LEU A CA 1
ATOM 671 C C . LEU A 1 91 ? -10.125 5.059 14.234 1 95.62 91 LEU A C 1
ATOM 673 O O . LEU A 1 91 ? -10.32 6.039 14.953 1 95.62 91 LEU A O 1
ATOM 677 N N . LEU A 1 92 ? -9.562 5.137 13.039 1 95.62 92 LEU A N 1
ATOM 678 C CA . LEU A 1 92 ? -9.148 6.434 12.516 1 95.62 92 LEU A CA 1
ATOM 679 C C . LEU A 1 92 ? -10.352 7.344 12.305 1 95.62 92 LEU A C 1
ATOM 681 O O . LEU A 1 92 ? -10.266 8.555 12.539 1 95.62 92 LEU A O 1
ATOM 685 N N . PHE A 1 93 ? -11.43 6.766 11.883 1 95.25 93 PHE A N 1
ATOM 686 C CA . PHE A 1 93 ? -12.656 7.527 11.703 1 95.25 93 PHE A CA 1
ATOM 687 C C . PHE A 1 93 ? -13.125 8.133 13.016 1 95.25 93 PHE A C 1
ATOM 689 O O . PHE A 1 93 ? -13.578 9.281 13.055 1 95.25 93 PHE A O 1
ATOM 696 N N . THR A 1 94 ? -13.008 7.43 14.102 1 93.31 94 THR A N 1
ATOM 697 C CA . THR A 1 94 ? -13.453 7.887 15.414 1 93.31 94 THR A CA 1
ATOM 698 C C . THR A 1 94 ? -12.711 9.156 15.828 1 93.31 94 THR A C 1
ATOM 700 O O . THR A 1 94 ? -13.242 9.969 16.594 1 93.31 94 THR A O 1
ATOM 703 N N . THR A 1 95 ? -11.539 9.336 15.352 1 91.69 95 THR A N 1
ATOM 704 C CA . THR A 1 95 ? -10.719 10.461 15.781 1 91.69 95 THR A CA 1
ATOM 705 C C . THR A 1 95 ? -11.156 11.75 15.078 1 91.69 95 THR A C 1
ATOM 707 O O . THR A 1 95 ? -10.953 12.844 15.609 1 91.69 95 THR A O 1
ATOM 710 N N . GLU A 1 96 ? -11.711 11.609 13.898 1 92.62 96 GLU A N 1
ATOM 711 C CA . GLU A 1 96 ? -12.109 12.766 13.094 1 92.62 96 GLU A CA 1
ATOM 712 C C . GLU A 1 96 ? -13.445 12.523 12.398 1 92.62 96 GLU A C 1
ATOM 714 O O . GLU A 1 96 ? -13.594 12.82 11.211 1 92.62 96 GLU A O 1
ATOM 719 N N . ALA A 1 97 ? -14.328 12.016 13.133 1 93.12 97 ALA A N 1
ATOM 720 C CA . ALA A 1 97 ? -15.602 11.555 12.578 1 93.12 97 ALA A CA 1
ATOM 721 C C . ALA A 1 97 ? -16.344 12.688 11.883 1 93.12 97 ALA A C 1
ATOM 723 O O . ALA A 1 97 ? -16.812 12.523 10.758 1 93.12 97 ALA A O 1
ATOM 724 N N . THR A 1 98 ? -16.438 13.844 12.477 1 91.88 98 THR A N 1
ATOM 725 C CA . THR A 1 98 ? -17.219 14.953 11.945 1 91.88 98 THR A CA 1
ATOM 726 C C . THR A 1 98 ? -16.594 15.5 10.672 1 91.88 98 THR A C 1
ATOM 728 O O . THR A 1 98 ? -17.281 15.789 9.695 1 91.88 98 THR A O 1
ATOM 731 N N . ALA A 1 99 ? -15.289 15.594 10.648 1 91.06 99 ALA A N 1
ATOM 732 C CA . ALA A 1 99 ? -14.578 16.094 9.469 1 91.06 99 ALA A CA 1
ATOM 733 C C . ALA A 1 99 ? -14.648 15.086 8.32 1 91.06 99 ALA A C 1
ATOM 735 O O . ALA A 1 99 ? -14.898 15.461 7.176 1 91.06 99 ALA A O 1
ATOM 736 N N . LEU A 1 100 ? -14.508 13.836 8.664 1 93.56 100 LEU A N 1
ATOM 737 C CA . LEU A 1 100 ? -14.477 12.789 7.645 1 93.56 100 LEU A CA 1
ATOM 738 C C . LEU A 1 100 ? -15.859 12.578 7.043 1 93.56 100 LEU A C 1
ATOM 740 O O . LEU A 1 100 ? -15.984 12.312 5.844 1 93.56 100 LEU A O 1
ATOM 744 N N . ALA A 1 101 ? -16.812 12.703 7.855 1 92.81 101 ALA A N 1
ATOM 745 C CA . ALA A 1 101 ? -18.172 12.5 7.375 1 92.81 101 ALA A CA 1
ATOM 746 C C . ALA A 1 101 ? -18.531 13.523 6.297 1 92.81 101 ALA A C 1
ATOM 748 O O . ALA A 1 101 ? -19.391 13.266 5.453 1 92.81 101 ALA A O 1
ATOM 749 N N . GLY A 1 102 ? -17.938 14.633 6.293 1 92.75 102 GLY A N 1
ATOM 750 C CA . GLY A 1 102 ? -18.203 15.664 5.301 1 92.75 102 GLY A CA 1
ATOM 751 C C . GLY A 1 102 ? -17.141 15.727 4.219 1 92.75 102 GLY A C 1
ATOM 752 O O . GLY A 1 102 ? -17.219 16.562 3.311 1 92.75 102 GLY A O 1
ATOM 753 N N . ASN A 1 103 ? -16.156 14.938 4.25 1 95.38 103 ASN A N 1
ATOM 754 C CA . ASN A 1 103 ? -15.055 14.938 3.303 1 95.38 103 ASN A CA 1
ATOM 755 C C . ASN A 1 103 ? -15.414 14.195 2.02 1 95.38 103 ASN A C 1
ATOM 757 O O . ASN A 1 103 ? -15.719 13 2.053 1 95.38 103 ASN A O 1
ATOM 761 N N . PRO A 1 104 ? -15.469 14.852 0.914 1 96.62 104 PRO A N 1
ATOM 762 C CA . PRO A 1 104 ? -15.898 14.195 -0.323 1 96.62 104 PRO A CA 1
ATOM 763 C C . PRO A 1 104 ? -14.984 13.039 -0.732 1 96.62 104 PRO A C 1
ATOM 765 O O . PRO A 1 104 ? -15.453 12.055 -1.312 1 96.62 104 PRO A O 1
ATOM 768 N N . ALA A 1 105 ? -13.742 1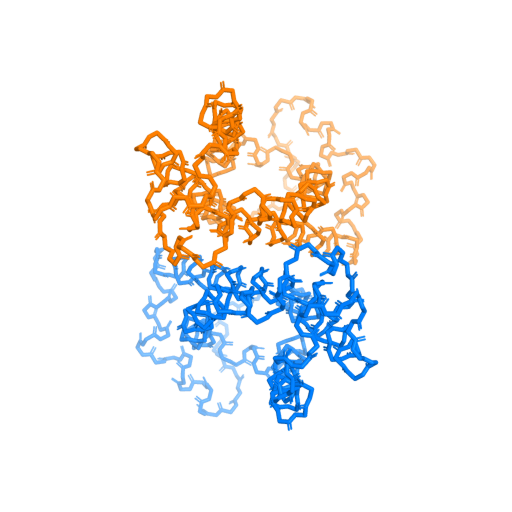3.148 -0.495 1 97.06 105 ALA A N 1
ATOM 769 C CA . ALA A 1 105 ? -12.82 12.062 -0.823 1 97.06 105 ALA A CA 1
ATOM 770 C C . ALA A 1 105 ? -13.102 10.828 0.028 1 97.06 105 ALA A C 1
ATOM 772 O O . ALA A 1 105 ? -13.047 9.695 -0.466 1 97.06 105 ALA A O 1
ATOM 773 N N . PHE A 1 106 ? -13.406 11.039 1.304 1 97.31 106 PHE A N 1
ATOM 774 C CA . PHE A 1 106 ? -13.734 9.93 2.189 1 97.31 106 PHE A CA 1
ATOM 775 C C . PHE A 1 106 ? -15.008 9.227 1.736 1 97.31 106 PHE A C 1
ATOM 777 O O . PHE A 1 106 ? -15.062 8 1.675 1 97.31 106 PHE A O 1
ATOM 784 N N . LEU A 1 107 ? -15.922 10.008 1.398 1 97.44 107 LEU A N 1
ATOM 785 C CA . LEU A 1 107 ? -17.188 9.453 0.936 1 97.44 107 LEU A CA 1
ATOM 786 C C . LEU A 1 107 ? -17.016 8.695 -0.375 1 97.44 107 LEU A C 1
ATOM 788 O O . LEU A 1 107 ? -17.594 7.625 -0.564 1 97.44 107 LEU A O 1
ATOM 792 N N . ALA A 1 108 ? -16.266 9.273 -1.251 1 97.81 108 ALA A N 1
ATOM 793 C CA . ALA A 1 108 ? -15.961 8.586 -2.502 1 97.81 108 ALA A CA 1
ATOM 794 C C . ALA A 1 108 ? -15.234 7.27 -2.24 1 97.81 108 ALA A C 1
ATOM 796 O O . ALA A 1 108 ? -15.508 6.258 -2.893 1 97.81 108 ALA A O 1
ATOM 797 N N . LYS A 1 109 ? -14.305 7.316 -1.306 1 97.75 109 LYS A N 1
ATOM 798 C CA . LYS A 1 109 ? -13.578 6.105 -0.943 1 97.75 109 LYS A CA 1
ATOM 799 C C . LYS A 1 109 ? -14.531 5.004 -0.484 1 97.75 109 LYS A C 1
ATOM 801 O O . LYS A 1 109 ? -14.422 3.859 -0.926 1 97.75 109 LYS A O 1
ATOM 806 N N . LEU A 1 110 ? -15.477 5.344 0.371 1 97.38 110 LEU A N 1
ATOM 807 C CA . LEU A 1 110 ? -16.438 4.367 0.864 1 97.38 110 LEU A CA 1
ATOM 808 C C . LEU A 1 110 ? -17.297 3.822 -0.277 1 97.38 110 LEU A C 1
ATOM 810 O O . LEU A 1 110 ? -17.562 2.619 -0.336 1 97.38 110 LEU A O 1
ATOM 814 N N . ALA A 1 111 ? -17.719 4.684 -1.132 1 98.06 111 ALA A N 1
ATOM 815 C CA . ALA A 1 111 ? -18.516 4.258 -2.283 1 98.06 111 ALA A CA 1
ATOM 816 C C . ALA A 1 111 ? -17.719 3.301 -3.17 1 98.06 111 ALA A C 1
ATOM 818 O O . ALA A 1 111 ? -18.25 2.279 -3.615 1 98.06 111 ALA A O 1
ATOM 819 N N . LEU A 1 112 ? -16.5 3.643 -3.41 1 98.25 112 LEU A N 1
ATOM 820 C CA . LEU A 1 112 ? -15.641 2.809 -4.242 1 98.25 112 LEU A CA 1
ATOM 821 C C . LEU A 1 112 ? -15.398 1.454 -3.584 1 98.25 112 LEU A C 1
ATOM 823 O O . LEU A 1 112 ? -15.359 0.427 -4.266 1 98.25 112 LEU A O 1
ATOM 827 N N . ILE A 1 113 ? -15.188 1.448 -2.291 1 97.25 113 ILE A N 1
ATOM 828 C CA . ILE A 1 113 ? -15.023 0.193 -1.564 1 97.25 113 ILE A CA 1
ATOM 829 C C . ILE A 1 113 ? -16.281 -0.66 -1.728 1 97.25 113 ILE A C 1
ATOM 831 O O . ILE A 1 113 ? -16.188 -1.86 -1.999 1 97.25 113 ILE A O 1
ATOM 835 N N . GLY A 1 114 ? -17.453 -0.06 -1.548 1 97.5 114 GLY A N 1
ATOM 836 C CA . GLY A 1 114 ? -18.703 -0.772 -1.774 1 97.5 114 GLY A CA 1
ATOM 837 C C . GLY A 1 114 ? -18.797 -1.379 -3.162 1 97.5 114 GLY A C 1
ATOM 838 O O . GLY A 1 114 ? -19.188 -2.539 -3.311 1 97.5 114 GLY A O 1
ATOM 839 N N . LEU A 1 115 ? -18.469 -0.627 -4.164 1 97.44 115 LEU A N 1
ATOM 840 C CA . LEU A 1 115 ? -18.5 -1.095 -5.547 1 97.44 115 LEU A CA 1
ATOM 841 C C . LEU A 1 115 ? -17.5 -2.227 -5.758 1 97.44 115 LEU A C 1
ATOM 843 O O . LEU A 1 115 ? -17.781 -3.182 -6.484 1 97.44 115 LEU A O 1
ATOM 847 N N . ALA A 1 116 ? -16.328 -2.104 -5.18 1 96.62 116 ALA A N 1
ATOM 848 C CA . ALA A 1 116 ? -15.305 -3.146 -5.289 1 96.62 116 ALA A CA 1
ATOM 849 C C . ALA A 1 116 ? -15.797 -4.457 -4.684 1 96.62 116 ALA A C 1
ATOM 851 O O . ALA A 1 116 ? -15.594 -5.531 -5.258 1 96.62 116 ALA A O 1
ATOM 852 N N . LEU A 1 117 ? -16.422 -4.355 -3.504 1 94.94 117 LEU A N 1
ATOM 853 C CA . LEU A 1 117 ? -16.969 -5.547 -2.859 1 94.94 117 LEU A CA 1
ATOM 854 C C . LEU A 1 117 ? -18.078 -6.164 -3.703 1 94.94 117 LEU A C 1
ATOM 856 O O . LEU A 1 117 ? -18.156 -7.387 -3.828 1 94.94 117 LEU A O 1
ATOM 860 N N . LEU A 1 118 ? -18.922 -5.34 -4.289 1 94.75 118 LEU A N 1
ATOM 861 C CA . LEU A 1 118 ? -19.969 -5.828 -5.188 1 94.75 118 LEU A CA 1
ATOM 862 C C . LEU A 1 118 ? -19.344 -6.523 -6.402 1 94.75 118 LEU A C 1
ATOM 864 O O . LEU A 1 118 ? -19.844 -7.559 -6.848 1 94.75 118 LEU A O 1
ATOM 868 N N . ASN A 1 119 ? -18.312 -5.918 -6.926 1 93.94 119 ASN A N 1
ATOM 869 C CA . ASN A 1 119 ? -17.594 -6.52 -8.047 1 93.94 119 ASN A CA 1
ATOM 870 C C . ASN A 1 119 ? -17.047 -7.898 -7.684 1 93.94 119 ASN A C 1
ATOM 872 O O . ASN A 1 119 ? -17.125 -8.828 -8.492 1 93.94 119 ASN A O 1
ATOM 876 N N . ILE A 1 120 ? -16.5 -8.047 -6.535 1 90.25 120 ILE A N 1
ATOM 877 C CA . ILE A 1 120 ? -15.977 -9.312 -6.055 1 90.25 120 ILE A CA 1
ATOM 878 C C . ILE A 1 120 ? -17.094 -10.352 -5.973 1 90.25 120 ILE A C 1
ATOM 880 O O . ILE A 1 120 ? -16.938 -11.484 -6.438 1 90.25 120 ILE A O 1
ATOM 884 N N . LEU A 1 121 ? -18.188 -9.961 -5.41 1 89.06 121 LEU A N 1
ATOM 885 C CA . LEU A 1 121 ? -19.328 -10.859 -5.27 1 89.06 121 LEU A CA 1
ATOM 886 C C . LEU A 1 121 ? -19.859 -11.289 -6.637 1 89.06 121 LEU A C 1
ATOM 888 O O . LEU A 1 121 ? -20.172 -12.461 -6.844 1 89.06 121 LEU A O 1
ATOM 892 N N . ALA A 1 122 ? -19.938 -10.359 -7.527 1 87.25 122 ALA A N 1
ATOM 893 C CA . ALA A 1 122 ? -20.375 -10.672 -8.883 1 87.25 122 ALA A CA 1
ATOM 894 C C . ALA A 1 122 ? -19.422 -11.633 -9.57 1 87.25 122 ALA A C 1
ATOM 896 O O . ALA A 1 122 ? -19.859 -12.578 -10.242 1 87.25 122 ALA A O 1
ATOM 897 N N . PHE A 1 123 ? -18.188 -11.414 -9.43 1 85.31 123 PHE A N 1
ATOM 898 C CA . PHE A 1 123 ? -17.172 -12.266 -10.031 1 85.31 123 PHE A CA 1
ATOM 899 C C . PHE A 1 123 ? -17.281 -13.695 -9.508 1 85.31 123 PHE A C 1
ATOM 901 O O . PHE A 1 123 ? -17.266 -14.648 -10.281 1 85.31 123 PHE A O 1
ATOM 908 N N . HIS A 1 124 ? -17.328 -13.883 -8.195 1 79.75 124 HIS A N 1
ATOM 909 C CA . HIS A 1 124 ? -17.375 -15.211 -7.59 1 79.75 124 HIS A CA 1
ATOM 910 C C . HIS A 1 124 ? -18.672 -15.938 -7.945 1 79.75 124 HIS A C 1
ATOM 912 O O . HIS A 1 124 ? -18.688 -17.156 -8.023 1 79.75 124 HIS A O 1
ATOM 918 N N . GLY A 1 125 ? -19.734 -15.188 -8.164 1 79.06 125 GLY A N 1
ATOM 919 C CA . GLY A 1 125 ? -21 -15.789 -8.547 1 79.06 125 GLY A CA 1
ATOM 920 C C . GLY A 1 125 ? -21.078 -16.125 -10.023 1 79.06 125 GLY A C 1
ATOM 921 O O . GLY A 1 125 ? -21.922 -16.938 -10.43 1 79.06 125 GLY A O 1
ATOM 922 N N . LEU A 1 126 ? -20.234 -15.531 -10.766 1 77.94 126 LEU A N 1
ATOM 923 C CA . LEU A 1 126 ? -20.312 -15.734 -12.211 1 77.94 126 LEU A CA 1
ATOM 924 C C . LEU A 1 126 ? -19.062 -16.422 -12.734 1 77.94 126 LEU A C 1
ATOM 926 O O . LEU A 1 126 ? -18.875 -17.625 -12.547 1 77.94 126 LEU A O 1
ATOM 9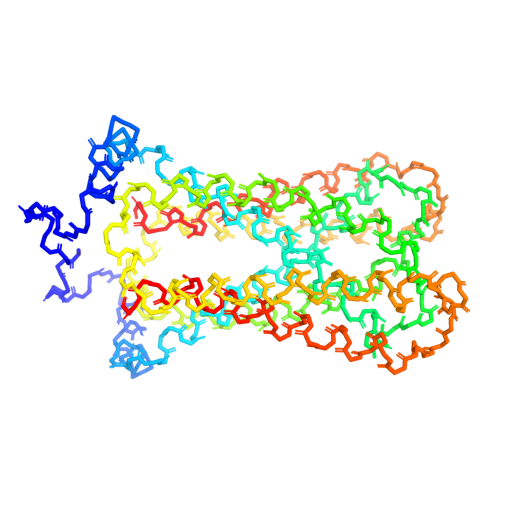30 N N . ALA A 1 127 ? -18.062 -15.688 -13.102 1 71.38 127 ALA A N 1
ATOM 931 C CA . ALA A 1 127 ? -16.859 -16.219 -13.727 1 71.38 127 ALA A CA 1
ATOM 932 C C . ALA A 1 127 ? -16.016 -17 -12.719 1 71.38 127 ALA A C 1
ATOM 934 O O . ALA A 1 127 ? -15.367 -17.984 -13.078 1 71.38 127 ALA A O 1
ATOM 935 N N . GLY A 1 128 ? -16.078 -16.641 -11.625 1 72 128 GLY A N 1
ATOM 936 C CA . GLY A 1 128 ? -15.305 -17.297 -10.578 1 72 128 GLY A CA 1
ATOM 937 C C . GLY A 1 128 ? -15.797 -18.688 -10.266 1 72 128 GLY A C 1
ATOM 938 O O . GLY A 1 128 ? -15.008 -19.562 -9.883 1 72 128 GLY A O 1
ATOM 939 N N . ARG A 1 129 ? -17.047 -18.844 -10.484 1 71.5 129 ARG A N 1
ATOM 940 C CA . ARG A 1 129 ? -17.625 -20.156 -10.227 1 71.5 129 ARG A CA 1
ATOM 941 C C . ARG A 1 129 ? -17.062 -21.188 -11.188 1 71.5 129 ARG A C 1
ATOM 943 O O . ARG A 1 129 ? -16.969 -22.375 -10.844 1 71.5 129 ARG A O 1
ATOM 950 N N . ARG A 1 130 ? -16.656 -20.719 -12.328 1 74.19 130 ARG A N 1
ATOM 951 C CA . ARG A 1 130 ? -16.188 -21.641 -13.352 1 74.19 130 ARG A CA 1
ATOM 952 C C . ARG A 1 130 ? -14.68 -21.531 -13.539 1 74.19 130 ARG A C 1
ATOM 954 O O . ARG A 1 130 ? -14.148 -21.875 -14.602 1 74.19 130 ARG A O 1
ATOM 961 N N . MET A 1 131 ? -14.07 -21.031 -12.547 1 75.19 131 MET A N 1
ATOM 962 C CA . MET A 1 131 ? -12.648 -20.75 -12.68 1 75.19 131 MET A CA 1
ATOM 963 C C . MET A 1 131 ? -11.859 -22.031 -13 1 75.19 131 MET A C 1
ATOM 965 O O . MET A 1 131 ? -10.891 -21.984 -13.758 1 75.19 131 MET A O 1
ATOM 969 N N . ALA A 1 132 ? -12.281 -23.109 -12.422 1 73.19 132 ALA A N 1
ATOM 970 C CA . ALA A 1 132 ? -11.602 -24.375 -12.656 1 73.19 132 ALA A CA 1
ATOM 971 C C . ALA A 1 132 ? -11.586 -24.719 -14.141 1 73.19 132 ALA A C 1
ATOM 973 O O . ALA A 1 132 ? -10.656 -25.375 -14.625 1 73.19 132 ALA A O 1
ATOM 974 N N . GLU A 1 133 ? -12.625 -24.266 -14.836 1 75.75 133 GLU A N 1
ATOM 975 C CA . GLU A 1 133 ? -12.766 -24.578 -16.25 1 75.75 133 GLU A CA 1
ATOM 976 C C . GLU A 1 133 ? -11.781 -23.766 -17.094 1 75.75 133 GLU A C 1
ATOM 978 O O . GLU A 1 133 ? -11.375 -24.203 -18.172 1 75.75 133 GLU A O 1
ATOM 983 N N . TRP A 1 134 ? -11.461 -22.656 -16.531 1 75.5 134 TRP A N 1
ATOM 984 C CA . TRP A 1 134 ? -10.625 -21.812 -17.391 1 75.5 134 TRP A CA 1
ATOM 985 C C . TRP A 1 134 ? -9.32 -21.453 -16.688 1 75.5 134 TRP A C 1
ATOM 987 O O . TRP A 1 134 ? -8.602 -20.547 -17.125 1 75.5 134 TRP A O 1
ATOM 997 N N . SER A 1 135 ? -9.047 -22.109 -15.633 1 73.44 135 SER A N 1
ATOM 998 C CA . SER A 1 135 ? -7.879 -21.781 -14.82 1 73.44 135 SER A CA 1
ATOM 999 C C . SER A 1 135 ? -6.59 -21.906 -15.625 1 73.44 135 SER A C 1
ATOM 1001 O O . SER A 1 135 ? -5.633 -21.172 -15.383 1 73.44 135 SER A O 1
ATOM 1003 N N . LEU A 1 136 ? -6.629 -22.766 -16.609 1 68.69 136 LEU A N 1
ATOM 1004 C CA . LEU A 1 136 ? -5.418 -23 -17.391 1 68.69 136 LEU A CA 1
ATOM 1005 C C . LEU A 1 136 ? -5.551 -22.438 -18.797 1 68.69 136 LEU A C 1
ATOM 1007 O O . LEU A 1 136 ? -4.672 -22.641 -19.641 1 68.69 136 LEU A O 1
ATOM 1011 N N . ALA A 1 137 ? -6.668 -21.828 -18.938 1 71.81 137 ALA A N 1
ATOM 1012 C CA . ALA A 1 137 ? -6.875 -21.266 -20.266 1 71.81 137 ALA A CA 1
ATOM 1013 C C . ALA A 1 137 ? -5.859 -20.156 -20.562 1 71.81 137 ALA A C 1
ATOM 1015 O O . ALA A 1 137 ? -5.418 -19.453 -19.641 1 71.81 137 ALA A O 1
ATOM 1016 N N . ASP A 1 138 ? -5.469 -20.078 -21.734 1 73 138 ASP A N 1
ATOM 1017 C CA . ASP A 1 138 ? -4.52 -19.062 -22.172 1 73 138 ASP A CA 1
ATOM 1018 C C . ASP A 1 138 ? -5.062 -17.656 -21.906 1 73 138 ASP A C 1
ATOM 1020 O O . ASP A 1 138 ? -4.316 -16.766 -21.516 1 73 138 ASP A O 1
ATOM 1024 N N . ARG A 1 139 ? -6.418 -17.578 -22.266 1 79.75 139 ARG A N 1
ATOM 1025 C CA . ARG A 1 139 ? -7.086 -16.312 -22.031 1 79.75 139 ARG A CA 1
ATOM 1026 C C . ARG A 1 139 ? -8.359 -16.5 -21.219 1 79.75 139 ARG A C 1
ATOM 1028 O O . ARG A 1 139 ? -9.234 -17.281 -21.594 1 79.75 139 ARG A O 1
ATOM 1035 N N . PRO A 1 140 ? -8.375 -15.758 -20.109 1 84.38 140 PRO A N 1
ATOM 1036 C CA . PRO A 1 140 ? -9.609 -15.859 -19.328 1 84.38 140 PRO A CA 1
ATOM 1037 C C . PRO A 1 140 ? -10.828 -15.352 -20.094 1 84.38 140 PRO A C 1
ATOM 1039 O O . PRO A 1 140 ? -10.695 -14.602 -21.062 1 84.38 140 PRO A O 1
ATOM 1042 N N . PRO A 1 141 ? -11.977 -15.836 -19.781 1 86.5 141 PRO A N 1
ATOM 1043 C CA . PRO A 1 141 ? -13.195 -15.359 -20.438 1 86.5 141 PRO A CA 1
ATOM 1044 C C . PRO A 1 141 ? -13.398 -13.852 -20.297 1 86.5 141 PRO A C 1
ATOM 1046 O O . PRO A 1 141 ? -12.875 -13.25 -19.344 1 86.5 141 PRO A O 1
ATOM 1049 N N . PRO A 1 142 ? -14.102 -13.266 -21.25 1 87.19 142 PRO A N 1
ATOM 1050 C CA . PRO A 1 142 ? -14.281 -11.812 -21.234 1 87.19 142 PRO A CA 1
ATOM 1051 C C . PRO A 1 142 ? -14.859 -11.297 -19.906 1 87.19 142 PRO A C 1
ATOM 1053 O O . PRO A 1 142 ? -14.492 -10.219 -19.453 1 87.19 142 PRO A O 1
ATOM 1056 N N . GLY A 1 143 ? -15.789 -12 -19.344 1 87.44 143 GLY A N 1
ATOM 1057 C CA . GLY A 1 143 ? -16.344 -11.609 -18.062 1 87.44 143 GLY A CA 1
ATOM 1058 C C . GLY A 1 143 ? -15.312 -11.492 -16.969 1 87.44 143 GLY A C 1
ATOM 1059 O O . GLY A 1 143 ? -15.336 -10.547 -16.172 1 87.44 143 GLY A O 1
ATOM 1060 N N . ALA A 1 144 ? -14.484 -12.422 -16.906 1 87.88 144 ALA A N 1
ATOM 1061 C CA . ALA A 1 144 ? -13.414 -12.406 -15.914 1 87.88 144 ALA A CA 1
ATOM 1062 C C . ALA A 1 144 ? -12.453 -11.25 -16.156 1 87.88 144 ALA A C 1
ATOM 1064 O O . ALA A 1 144 ? -12.023 -10.586 -15.211 1 87.88 144 ALA A O 1
ATOM 1065 N N . ARG A 1 145 ? -12.156 -11.031 -17.359 1 90.44 145 ARG A N 1
ATOM 1066 C CA . ARG A 1 145 ? -11.25 -9.945 -17.703 1 90.44 145 ARG A CA 1
ATOM 1067 C C . ARG A 1 145 ? -11.852 -8.586 -17.344 1 90.44 145 ARG A C 1
ATOM 1069 O O . ARG A 1 145 ? -11.156 -7.707 -16.828 1 90.44 145 ARG A O 1
ATOM 1076 N N . PHE A 1 146 ? -13.086 -8.438 -17.625 1 91.5 146 PHE A N 1
ATOM 1077 C CA . PHE A 1 146 ? -13.773 -7.199 -17.281 1 91.5 146 PHE A CA 1
ATOM 1078 C C . PHE A 1 146 ? -13.82 -7 -15.773 1 91.5 146 PHE A C 1
ATOM 1080 O O . PHE A 1 146 ? -13.586 -5.895 -15.281 1 91.5 146 PHE A O 1
ATOM 1087 N N . ALA A 1 147 ? -14.109 -8.031 -15.062 1 91.69 147 ALA A N 1
ATOM 1088 C CA . ALA A 1 147 ? -14.156 -7.957 -13.609 1 91.69 147 ALA A CA 1
ATOM 1089 C C . ALA A 1 147 ? -12.797 -7.566 -13.039 1 91.69 147 ALA A C 1
ATOM 1091 O O . ALA A 1 147 ? -12.711 -6.766 -12.102 1 91.69 147 ALA A O 1
ATOM 1092 N N . GLY A 1 148 ? -11.789 -8.164 -13.641 1 92.19 148 GLY A N 1
ATOM 1093 C CA . GLY A 1 148 ? -10.438 -7.82 -13.219 1 92.19 148 GLY A CA 1
ATOM 1094 C C . GLY A 1 148 ? -10.078 -6.371 -13.484 1 92.19 148 GLY A C 1
ATOM 1095 O O . GLY A 1 148 ? -9.5 -5.703 -12.625 1 92.19 148 GLY A O 1
ATOM 1096 N N . ALA A 1 149 ? -10.414 -5.898 -14.633 1 93.38 149 ALA A N 1
ATOM 1097 C CA . ALA A 1 149 ? -10.125 -4.512 -15 1 93.38 149 ALA A CA 1
ATOM 1098 C C . ALA A 1 149 ? -10.906 -3.541 -14.117 1 93.38 149 ALA A C 1
ATOM 1100 O O . ALA A 1 149 ? -10.359 -2.527 -13.672 1 93.38 149 ALA A O 1
ATOM 1101 N N . ALA A 1 150 ? -12.133 -3.826 -13.93 1 95.44 150 ALA A N 1
ATOM 1102 C CA . ALA A 1 150 ? -12.953 -3.008 -13.039 1 95.44 150 ALA A CA 1
ATOM 1103 C C . ALA A 1 150 ? -12.391 -2.996 -11.625 1 95.44 150 ALA A C 1
ATOM 1105 O O . ALA A 1 150 ? -12.305 -1.94 -10.992 1 95.44 150 ALA A O 1
ATOM 1106 N N . SER A 1 151 ? -12.023 -4.176 -11.164 1 96.19 151 SER A N 1
ATOM 1107 C CA . SER A 1 151 ? -11.422 -4.301 -9.844 1 96.19 151 SER A CA 1
ATOM 1108 C C . SER A 1 151 ? -10.164 -3.443 -9.727 1 96.19 151 SER A C 1
ATOM 1110 O O . SER A 1 151 ? -9.992 -2.711 -8.75 1 96.19 151 SER A O 1
ATOM 1112 N N . LEU A 1 152 ? -9.344 -3.475 -10.703 1 93.56 152 LEU A N 1
ATOM 1113 C CA . LEU A 1 152 ? -8.125 -2.68 -10.727 1 93.56 152 LEU A CA 1
ATOM 1114 C C . LEU A 1 152 ? -8.438 -1.192 -10.609 1 93.56 152 LEU A C 1
ATOM 1116 O O . LEU A 1 152 ? -7.852 -0.495 -9.781 1 93.56 152 LEU A O 1
ATOM 1120 N N . ALA A 1 153 ? -9.328 -0.729 -11.375 1 96.19 153 ALA A N 1
ATOM 1121 C CA . ALA A 1 153 ? -9.703 0.683 -11.383 1 96.19 153 ALA A CA 1
ATOM 1122 C C . ALA A 1 153 ? -10.297 1.102 -10.039 1 96.19 153 ALA A C 1
ATOM 1124 O O . ALA A 1 153 ? -9.984 2.178 -9.523 1 96.19 153 ALA A O 1
ATOM 1125 N N . LEU A 1 154 ? -11.133 0.309 -9.5 1 97.44 154 LEU A N 1
ATOM 1126 C CA . LEU A 1 154 ? -11.805 0.616 -8.242 1 97.44 154 LEU A CA 1
ATOM 1127 C C . LEU A 1 154 ? -10.797 0.71 -7.098 1 97.44 154 LEU A C 1
ATOM 1129 O O . LEU A 1 154 ? -10.82 1.672 -6.324 1 97.44 154 LEU A O 1
ATOM 1133 N N . TRP A 1 155 ? -9.906 -0.232 -7.008 1 96.44 155 TRP A N 1
ATOM 1134 C CA . TRP A 1 155 ? -8.969 -0.246 -5.891 1 96.44 155 TRP A CA 1
ATOM 1135 C C . TRP A 1 155 ? -7.926 0.859 -6.043 1 96.44 155 TRP A C 1
ATOM 1137 O O . TRP A 1 155 ? -7.461 1.425 -5.051 1 96.44 155 TRP A O 1
ATOM 1147 N N . VAL A 1 156 ? -7.496 1.185 -7.211 1 95.62 156 VAL A N 1
ATOM 1148 C CA . VAL A 1 156 ? -6.637 2.344 -7.434 1 95.62 156 VAL A CA 1
ATOM 1149 C C . VAL A 1 156 ? -7.375 3.617 -7.02 1 95.62 156 VAL A C 1
ATOM 1151 O O . VAL A 1 156 ? -6.781 4.516 -6.418 1 95.62 156 VAL A O 1
ATOM 1154 N N . GLY A 1 157 ? -8.656 3.693 -7.383 1 97.56 157 GLY A N 1
ATOM 1155 C CA . GLY A 1 157 ? -9.484 4.805 -6.934 1 97.56 157 GLY A CA 1
ATOM 1156 C C . GLY A 1 157 ? -9.555 4.922 -5.422 1 97.56 157 GLY A C 1
ATOM 1157 O O . GLY A 1 157 ? -9.477 6.023 -4.875 1 97.56 157 GLY A O 1
ATOM 1158 N N . VAL A 1 158 ? -9.734 3.781 -4.746 1 97.56 158 VAL A N 1
ATOM 1159 C CA . VAL A 1 158 ? -9.773 3.764 -3.287 1 97.56 158 VAL A CA 1
ATOM 1160 C C . VAL A 1 158 ? -8.461 4.32 -2.732 1 97.56 158 VAL A C 1
ATOM 1162 O O . VAL A 1 158 ? -8.469 5.133 -1.805 1 97.56 158 VAL A O 1
ATOM 1165 N N . LEU A 1 159 ? -7.363 3.879 -3.303 1 96.19 159 LEU A N 1
ATOM 1166 C CA . LEU A 1 159 ? -6.047 4.344 -2.883 1 96.19 159 LEU A CA 1
ATOM 1167 C C . LEU A 1 159 ? -5.914 5.852 -3.086 1 96.19 159 LEU A C 1
ATOM 1169 O O . LEU A 1 159 ? -5.477 6.566 -2.184 1 96.19 159 LEU A O 1
ATOM 1173 N N . ALA A 1 160 ? -6.301 6.324 -4.219 1 96.62 160 ALA A N 1
ATOM 1174 C CA . ALA A 1 160 ? -6.215 7.746 -4.543 1 96.62 160 ALA A CA 1
ATOM 1175 C C . ALA A 1 160 ? -7.078 8.578 -3.598 1 96.62 160 ALA A C 1
ATOM 1177 O O . ALA A 1 160 ? -6.629 9.594 -3.066 1 96.62 160 ALA A O 1
ATOM 1178 N N . CYS A 1 161 ? -8.297 8.156 -3.434 1 97.12 161 CYS A N 1
ATOM 1179 C CA . CYS A 1 161 ? -9.195 8.867 -2.531 1 97.12 161 CYS A CA 1
ATOM 1180 C C . CYS A 1 161 ? -8.641 8.883 -1.111 1 97.12 161 CYS A C 1
ATOM 1182 O O . CYS A 1 161 ? -8.789 9.867 -0.392 1 97.12 161 CYS A O 1
ATOM 1184 N N . GLY A 1 162 ? -8.078 7.746 -0.698 1 95.88 162 GLY A N 1
ATOM 1185 C CA . GLY A 1 162 ? -7.453 7.703 0.615 1 95.88 162 GLY A CA 1
ATOM 1186 C C . GLY A 1 162 ? -6.418 8.797 0.817 1 95.88 162 GLY A C 1
ATOM 1187 O O . GLY A 1 162 ? -6.395 9.453 1.86 1 95.88 162 GLY A O 1
ATOM 1188 N N . ARG A 1 163 ? -5.586 9.016 -0.105 1 95.06 163 ARG A N 1
ATOM 1189 C CA . ARG A 1 163 ? -4.57 10.055 -0.001 1 95.06 163 ARG A CA 1
ATOM 1190 C C . ARG A 1 163 ? -5.195 11.445 -0.106 1 95.06 163 ARG A C 1
ATOM 1192 O O . ARG A 1 163 ? -4.75 12.383 0.553 1 95.06 163 ARG A O 1
ATOM 1199 N N . LEU A 1 164 ? -6.227 11.586 -0.882 1 95.12 164 LEU A N 1
ATOM 1200 C CA . LEU A 1 164 ? -6.844 12.883 -1.149 1 95.12 164 LEU A CA 1
ATOM 1201 C C . LEU A 1 164 ? -7.617 13.383 0.066 1 95.12 164 LEU A C 1
ATOM 1203 O O . LEU A 1 164 ? -7.969 14.562 0.146 1 95.12 164 LEU A O 1
ATOM 1207 N N . ILE A 1 165 ? -7.93 12.492 0.986 1 94.25 165 ILE A N 1
ATOM 1208 C CA . ILE A 1 165 ? -8.609 12.891 2.215 1 94.25 165 ILE A CA 1
ATOM 1209 C C . ILE A 1 165 ? -7.836 14.023 2.891 1 94.25 165 ILE A C 1
ATOM 1211 O O . ILE A 1 165 ? -8.43 14.93 3.467 1 94.25 165 ILE A O 1
ATOM 1215 N N . ALA A 1 166 ? -6.523 14.016 2.785 1 90 166 ALA A N 1
ATOM 1216 C CA . ALA A 1 166 ? -5.672 15 3.445 1 90 166 ALA A CA 1
ATOM 1217 C C . ALA A 1 166 ? -5.73 16.344 2.73 1 90 166 ALA A C 1
ATOM 1219 O O . ALA A 1 166 ? -5.281 17.359 3.266 1 90 166 ALA A O 1
ATOM 1220 N N . TYR A 1 167 ? -6.34 16.359 1.507 1 90.62 167 TYR A N 1
ATOM 1221 C CA . TYR A 1 167 ? -6.219 17.562 0.696 1 90.62 167 TYR A CA 1
ATOM 1222 C C . TYR A 1 167 ? -7.582 18.203 0.458 1 90.62 167 TYR A C 1
ATOM 1224 O O . TYR A 1 167 ? -7.676 19.312 -0.079 1 90.62 167 TYR A O 1
ATOM 1232 N N . LEU A 1 168 ? -8.578 17.5 0.722 1 87.75 168 LEU A N 1
ATOM 1233 C CA . LEU A 1 168 ? -9.914 18.016 0.435 1 87.75 168 LEU A CA 1
ATOM 1234 C C . LEU A 1 168 ? -10.727 18.172 1.718 1 87.75 168 LEU A C 1
ATOM 1236 O O . LEU A 1 168 ? -10.469 17.469 2.707 1 87.75 168 LEU A O 1
ATOM 1240 N N . MET B 1 1 ? 4.914 23.391 11.117 1 34.69 1 MET B N 1
ATOM 1241 C CA . MET B 1 1 ? 6.184 23.828 10.547 1 34.69 1 MET B CA 1
ATOM 1242 C C . MET B 1 1 ? 6.062 25.219 9.945 1 34.69 1 MET B C 1
ATOM 1244 O O . MET B 1 1 ? 5.137 25.5 9.188 1 34.69 1 MET B O 1
ATOM 1248 N N . ASP B 1 2 ? 6.523 26.188 10.594 1 38.69 2 ASP B N 1
ATOM 1249 C CA . ASP B 1 2 ? 6.543 27.594 10.195 1 38.69 2 ASP B CA 1
ATOM 1250 C C . ASP B 1 2 ? 7.078 27.75 8.773 1 38.69 2 ASP B C 1
ATOM 1252 O O . ASP B 1 2 ? 8.25 27.5 8.516 1 38.69 2 ASP B O 1
ATOM 1256 N N . HIS B 1 3 ? 6.336 27.547 7.715 1 48.03 3 HIS B N 1
ATOM 1257 C CA . HIS B 1 3 ? 6.578 27.688 6.285 1 48.03 3 HIS B CA 1
ATOM 1258 C C . HIS B 1 3 ? 7.281 29.016 5.98 1 48.03 3 HIS B C 1
ATOM 1260 O O . HIS B 1 3 ? 7.695 29.25 4.848 1 48.03 3 HIS B O 1
ATOM 1266 N N . ASP B 1 4 ? 7.117 29.891 6.941 1 50.28 4 ASP B N 1
ATOM 1267 C CA . ASP B 1 4 ? 7.578 31.234 6.574 1 50.28 4 ASP B CA 1
ATOM 1268 C C . ASP B 1 4 ? 9.102 31.312 6.621 1 50.28 4 ASP B C 1
ATOM 1270 O O . ASP B 1 4 ? 9.68 32.344 6.238 1 50.28 4 ASP B O 1
ATOM 1274 N N . LEU B 1 5 ? 9.797 30.344 7.348 1 59.56 5 LEU B N 1
ATOM 1275 C CA . LEU B 1 5 ? 11.234 30.562 7.453 1 59.56 5 LEU B CA 1
ATOM 1276 C C . LEU B 1 5 ? 11.969 29.906 6.289 1 59.56 5 LEU B C 1
ATOM 1278 O O . LEU B 1 5 ? 11.555 28.859 5.801 1 59.56 5 LEU B O 1
ATOM 1282 N N . ALA B 1 6 ? 12.805 30.578 5.574 1 70.75 6 ALA B N 1
ATOM 1283 C CA . ALA B 1 6 ? 13.695 30.078 4.531 1 70.75 6 ALA B CA 1
ATOM 1284 C C . ALA B 1 6 ? 14.344 28.766 4.953 1 70.75 6 ALA B C 1
ATOM 1286 O O . ALA B 1 6 ? 14.742 28.594 6.113 1 70.75 6 ALA B O 1
ATOM 1287 N N . PRO B 1 7 ? 14.273 27.734 4.051 1 72.88 7 PRO B N 1
ATOM 1288 C CA . PRO B 1 7 ? 14.891 26.453 4.418 1 72.88 7 PRO B CA 1
ATOM 1289 C C . PRO B 1 7 ? 16.359 26.609 4.836 1 72.88 7 PRO B C 1
ATOM 1291 O O . PRO B 1 7 ? 17.078 27.453 4.285 1 72.88 7 PRO B O 1
ATOM 1294 N N . ALA B 1 8 ? 16.703 26.031 5.934 1 80.12 8 ALA B N 1
ATOM 1295 C CA . ALA B 1 8 ? 18.062 26.078 6.465 1 80.12 8 ALA B CA 1
ATOM 1296 C C . ALA B 1 8 ? 18.719 24.703 6.359 1 80.12 8 ALA B C 1
ATOM 1298 O O . ALA B 1 8 ? 18.078 23.672 6.566 1 80.12 8 ALA B O 1
ATOM 1299 N N . GLY B 1 9 ? 19.922 24.578 5.797 1 83.5 9 GLY B N 1
ATOM 1300 C CA . GLY B 1 9 ? 20.672 23.359 5.633 1 83.5 9 GLY B CA 1
ATOM 1301 C C . GLY B 1 9 ? 21.781 23.469 4.598 1 83.5 9 GLY B C 1
ATOM 1302 O O . GLY B 1 9 ? 22.125 24.578 4.172 1 83.5 9 GLY B O 1
ATOM 1303 N N . PRO B 1 10 ? 22.453 22.406 4.312 1 87.5 10 PRO B N 1
ATOM 1304 C CA . PRO B 1 10 ? 23.484 22.438 3.266 1 87.5 10 PRO B CA 1
ATOM 1305 C C . PRO B 1 10 ? 22.969 23.062 1.968 1 87.5 10 PRO B C 1
ATOM 1307 O O . PRO B 1 10 ? 21.844 22.828 1.562 1 87.5 10 PRO B O 1
ATOM 1310 N N . GLY B 1 11 ? 23.734 23.859 1.383 1 89.81 11 GLY B N 1
ATOM 1311 C CA . GLY B 1 11 ? 23.406 24.656 0.218 1 89.81 11 GLY B CA 1
ATOM 1312 C C . GLY B 1 11 ? 22.75 23.859 -0.889 1 89.81 11 GLY B C 1
ATOM 1313 O O . GLY B 1 11 ? 21.781 24.312 -1.505 1 89.81 11 GLY B O 1
ATOM 1314 N N . TRP B 1 12 ? 23.266 22.672 -1.096 1 92.25 12 TRP B N 1
ATOM 1315 C CA . TRP B 1 12 ? 22.734 21.891 -2.209 1 92.25 12 TRP B CA 1
ATOM 1316 C C . TRP B 1 12 ? 21.297 21.453 -1.924 1 92.25 12 TRP B C 1
ATOM 1318 O O . TRP B 1 12 ? 20.484 21.344 -2.84 1 92.25 12 TRP B O 1
ATOM 1328 N N . LEU B 1 13 ? 20.969 21.219 -0.739 1 92.56 13 LEU B N 1
ATOM 1329 C CA . LEU B 1 13 ? 19.609 20.859 -0.374 1 92.56 13 LEU B CA 1
ATOM 1330 C C . LEU B 1 13 ? 18.672 22.062 -0.531 1 92.56 13 LEU B C 1
ATOM 1332 O O . LEU B 1 13 ? 17.547 21.922 -1.006 1 92.56 13 LEU B O 1
ATOM 1336 N N . VAL B 1 14 ? 19.188 23.141 -0.103 1 91.19 14 VAL B N 1
ATOM 1337 C CA . VAL B 1 14 ? 18.406 24.359 -0.23 1 91.19 14 VAL B CA 1
ATOM 1338 C C . VAL B 1 14 ? 18.172 24.672 -1.706 1 91.19 14 VAL B C 1
ATOM 1340 O O . VAL B 1 14 ? 17.062 25.062 -2.092 1 91.19 14 VAL B O 1
ATOM 1343 N N . ALA B 1 15 ? 19.234 24.422 -2.473 1 91.94 15 ALA B N 1
ATOM 1344 C CA . ALA B 1 15 ? 19.109 24.656 -3.908 1 91.94 15 ALA B CA 1
ATOM 1345 C C . ALA B 1 15 ? 18.078 23.719 -4.535 1 91.94 15 ALA B C 1
ATOM 1347 O O . ALA B 1 15 ? 17.297 24.141 -5.387 1 91.94 15 ALA B O 1
ATOM 1348 N N . LEU B 1 16 ? 18.078 22.578 -4.145 1 91.5 16 LEU B N 1
ATOM 1349 C CA . LEU B 1 16 ? 17.109 21.609 -4.641 1 91.5 16 LEU B CA 1
ATOM 1350 C C . LEU B 1 16 ? 15.688 22 -4.25 1 91.5 16 LEU B C 1
ATOM 1352 O O . LEU B 1 16 ? 14.781 22 -5.094 1 91.5 16 LEU B O 1
ATOM 1356 N N . GLU B 1 17 ? 15.477 22.266 -3.061 1 91.25 17 GLU B N 1
ATOM 1357 C CA . GLU B 1 17 ? 14.172 22.609 -2.502 1 91.25 17 GLU B CA 1
ATOM 1358 C C . GLU B 1 17 ? 13.617 23.875 -3.135 1 91.25 17 GLU B C 1
ATOM 1360 O O . GLU B 1 17 ? 12.406 24 -3.355 1 91.25 17 GLU B O 1
ATOM 1365 N N . THR B 1 18 ? 14.477 24.812 -3.506 1 90.81 18 THR B N 1
ATOM 1366 C CA . THR B 1 18 ? 14.047 26.094 -4.047 1 90.81 18 THR B CA 1
ATOM 1367 C C . THR B 1 18 ? 14.164 26.109 -5.57 1 90.81 18 THR B C 1
ATOM 1369 O O . THR B 1 18 ? 13.977 27.141 -6.203 1 90.81 18 THR B O 1
ATOM 1372 N N . SER B 1 19 ? 14.492 25.016 -6.117 1 92.38 19 SER B N 1
ATOM 1373 C CA . SER B 1 19 ? 14.547 24.922 -7.57 1 92.38 19 SER B CA 1
ATOM 1374 C C . SER B 1 19 ? 13.172 25.141 -8.188 1 92.38 19 SER B C 1
ATOM 1376 O O . SER B 1 19 ? 12.156 25.141 -7.484 1 92.38 19 SER B O 1
ATOM 1378 N N . GLY B 1 20 ? 13.125 25.422 -9.438 1 92.75 20 GLY B N 1
ATOM 1379 C CA . GLY B 1 20 ? 11.867 25.578 -10.148 1 92.75 20 GLY B CA 1
ATOM 1380 C C . GLY B 1 20 ? 10.945 24.375 -10 1 92.75 20 GLY B C 1
ATOM 1381 O O . GLY B 1 20 ? 9.742 24.531 -9.805 1 92.75 20 GLY B O 1
ATOM 1382 N N . LEU B 1 21 ? 11.516 23.281 -10.055 1 91.5 21 LEU B N 1
ATOM 1383 C CA . LEU B 1 21 ? 10.75 22.047 -9.898 1 91.5 21 LEU B CA 1
ATOM 1384 C C . LEU B 1 21 ? 10.148 21.953 -8.5 1 91.5 21 LEU B C 1
ATOM 1386 O O . LEU B 1 21 ? 8.953 21.672 -8.352 1 91.5 21 LEU B O 1
ATOM 1390 N N . GLY B 1 22 ? 10.945 22.125 -7.508 1 91.56 22 GLY B N 1
ATOM 1391 C CA . GLY B 1 22 ? 10.445 22.125 -6.141 1 91.56 22 GLY B CA 1
ATOM 1392 C C . GLY B 1 22 ? 9.328 23.141 -5.918 1 91.56 22 GLY B C 1
ATOM 1393 O O . GLY B 1 22 ? 8.32 22.812 -5.289 1 91.56 22 GLY B O 1
ATOM 1394 N N . GLU B 1 23 ? 9.516 24.266 -6.523 1 91.25 23 GLU B N 1
ATOM 1395 C CA . GLU B 1 23 ? 8.523 25.328 -6.387 1 91.25 23 GLU B CA 1
ATOM 1396 C C . GLU B 1 23 ? 7.23 24.969 -7.109 1 91.25 23 GLU B C 1
ATOM 1398 O O . GLU B 1 23 ? 6.137 25.188 -6.582 1 91.25 23 GLU B O 1
ATOM 1403 N N . SER B 1 24 ? 7.391 24.438 -8.266 1 92.38 24 SER B N 1
ATOM 1404 C CA . SER B 1 24 ? 6.207 24.062 -9.031 1 92.38 24 SER B CA 1
ATOM 1405 C C . SER B 1 24 ? 5.387 23.016 -8.297 1 92.38 24 SER B C 1
ATOM 1407 O O . SER B 1 24 ? 4.156 23.078 -8.273 1 92.38 24 SER B O 1
ATOM 1409 N N . LEU B 1 25 ? 5.996 22.094 -7.699 1 91.44 25 LEU B N 1
ATOM 1410 C CA . LEU B 1 25 ? 5.328 21.031 -6.953 1 91.44 25 LEU B CA 1
ATOM 1411 C C . LEU B 1 25 ? 4.641 21.594 -5.711 1 91.44 25 LEU B C 1
ATOM 1413 O O . LEU B 1 25 ? 3.502 21.219 -5.41 1 91.44 25 LEU B O 1
ATOM 1417 N N . ARG B 1 26 ? 5.266 22.484 -5.145 1 87.94 26 ARG B N 1
ATOM 1418 C CA . ARG B 1 26 ? 4.719 23.047 -3.914 1 87.94 26 ARG B CA 1
ATOM 1419 C C . ARG B 1 26 ? 3.537 23.969 -4.207 1 87.94 26 ARG B C 1
ATOM 1421 O O . ARG B 1 26 ? 2.602 24.062 -3.41 1 87.94 26 ARG B O 1
ATOM 1428 N N . GLN B 1 27 ? 3.598 24.562 -5.352 1 87.19 27 GLN B N 1
ATOM 1429 C CA . GLN B 1 27 ? 2.609 25.594 -5.648 1 87.19 27 GLN B CA 1
ATOM 1430 C C . GLN B 1 27 ? 1.382 25 -6.332 1 87.19 27 GLN B C 1
ATOM 1432 O O . GLN B 1 27 ? 0.307 25.609 -6.324 1 87.19 27 GLN B O 1
ATOM 1437 N N . SER B 1 28 ? 1.593 23.875 -6.898 1 88 28 SER B N 1
ATOM 1438 C CA . SER B 1 28 ? 0.486 23.281 -7.633 1 88 28 SER B CA 1
ATOM 1439 C C . SER B 1 28 ? -0.472 22.562 -6.695 1 88 28 SER B C 1
ATOM 1441 O O . SER B 1 28 ? -0.042 21.797 -5.828 1 88 28 SER B O 1
ATOM 1443 N N . ILE B 1 29 ? -1.688 22.781 -6.961 1 88.12 29 ILE B N 1
ATOM 1444 C CA . ILE B 1 29 ? -2.742 22.203 -6.141 1 88.12 29 ILE B CA 1
ATOM 1445 C C . ILE B 1 29 ? -2.84 20.703 -6.41 1 88.12 29 ILE B C 1
ATOM 1447 O O . ILE B 1 29 ? -3.053 19.922 -5.488 1 88.12 29 ILE B O 1
ATOM 1451 N N . TRP B 1 30 ? -2.588 20.328 -7.57 1 91.25 30 TRP B N 1
ATOM 1452 C CA . TRP B 1 30 ? -2.861 18.938 -7.926 1 91.25 30 TRP B CA 1
ATOM 1453 C C . TRP B 1 30 ? -1.566 18.172 -8.172 1 91.25 30 TRP B C 1
ATOM 1455 O O . TRP B 1 30 ? -1.532 16.938 -8.07 1 91.25 30 TRP B O 1
ATOM 1465 N N . LEU B 1 31 ? -0.555 18.828 -8.508 1 92 31 LEU B N 1
ATOM 1466 C CA . LEU B 1 31 ? 0.667 18.125 -8.891 1 92 31 LEU B CA 1
ATOM 1467 C C . LEU B 1 31 ? 1.245 17.359 -7.715 1 92 31 LEU B C 1
ATOM 1469 O O . LEU B 1 31 ? 1.588 16.172 -7.844 1 92 31 LEU B O 1
ATOM 1473 N N . TYR B 1 32 ? 1.297 17.969 -6.586 1 92.69 32 TYR B N 1
ATOM 1474 C CA . TYR B 1 32 ? 1.887 17.328 -5.418 1 92.69 32 TYR B CA 1
ATOM 1475 C C . TYR B 1 32 ? 1.058 16.125 -4.98 1 92.69 32 TYR B C 1
ATOM 1477 O O . TYR B 1 32 ? 1.579 15.016 -4.859 1 92.69 32 TYR B O 1
ATOM 1485 N N . PRO B 1 33 ? -0.29 16.297 -4.859 1 93.81 33 PRO B N 1
ATOM 1486 C CA . PRO B 1 33 ? -1.099 15.133 -4.496 1 93.81 33 PRO B CA 1
ATOM 1487 C C . PRO B 1 33 ? -1.018 14.016 -5.535 1 93.81 33 PRO B C 1
ATOM 1489 O O . PRO B 1 33 ? -1.039 12.836 -5.176 1 93.81 33 PRO B O 1
ATOM 1492 N N . LEU B 1 34 ? -0.934 14.352 -6.75 1 95.19 34 LEU B N 1
ATOM 1493 C CA . LEU B 1 34 ? -0.838 13.336 -7.797 1 95.19 34 LEU B CA 1
ATOM 1494 C C . LEU B 1 34 ? 0.483 12.586 -7.703 1 95.19 34 LEU B C 1
ATOM 1496 O O . LEU B 1 34 ? 0.519 11.359 -7.883 1 95.19 34 LEU B O 1
ATOM 1500 N N . VAL B 1 35 ? 1.572 13.297 -7.418 1 96 35 VAL B N 1
ATOM 1501 C CA . VAL B 1 35 ? 2.871 12.656 -7.238 1 96 35 VAL B CA 1
ATOM 1502 C C . VAL B 1 35 ? 2.836 11.75 -6.012 1 96 35 VAL B C 1
ATOM 1504 O O . VAL B 1 35 ? 3.346 10.633 -6.043 1 96 35 VAL B O 1
ATOM 1507 N N . GLU B 1 36 ? 2.189 12.188 -5.035 1 95.5 36 GLU B N 1
ATOM 1508 C CA . GLU B 1 36 ? 2.057 11.38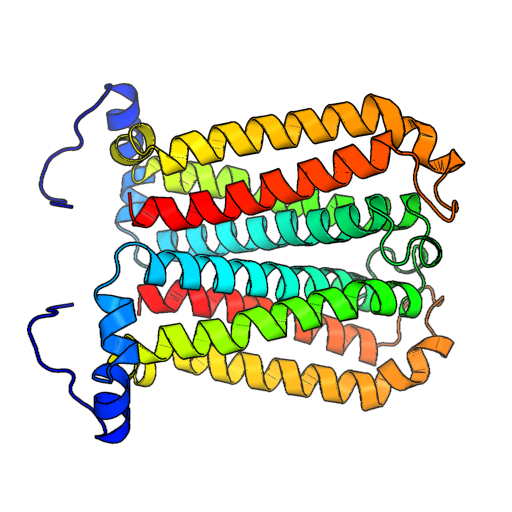3 -3.822 1 95.5 36 GLU B CA 1
ATOM 1509 C C . GLU B 1 36 ? 1.252 10.117 -4.082 1 95.5 36 GLU B C 1
ATOM 1511 O O . GLU B 1 36 ? 1.648 9.023 -3.662 1 95.5 36 GLU B O 1
ATOM 1516 N N . ILE B 1 37 ? 0.187 10.273 -4.723 1 95.5 37 ILE B N 1
ATOM 1517 C CA . ILE B 1 37 ? -0.681 9.141 -5.035 1 95.5 37 ILE B CA 1
ATOM 1518 C C . ILE B 1 37 ? 0.082 8.125 -5.879 1 95.5 37 ILE B C 1
ATOM 1520 O O . ILE B 1 37 ? 0.015 6.922 -5.621 1 95.5 37 ILE B O 1
ATOM 1524 N N . THR B 1 38 ? 0.773 8.633 -6.836 1 96.44 38 THR B N 1
ATOM 1525 C CA . THR B 1 38 ? 1.554 7.742 -7.691 1 96.44 38 THR B CA 1
ATOM 1526 C C . THR B 1 38 ? 2.652 7.051 -6.891 1 96.44 38 THR B C 1
ATOM 1528 O O . THR B 1 38 ? 2.926 5.867 -7.098 1 96.44 38 THR B O 1
ATOM 1531 N N . HIS B 1 39 ? 3.305 7.824 -6.031 1 96.38 39 HIS B N 1
ATOM 1532 C CA . HIS B 1 39 ? 4.312 7.23 -5.16 1 96.38 39 HIS B CA 1
ATOM 1533 C C . HIS B 1 39 ? 3.715 6.125 -4.301 1 96.38 39 HIS B C 1
ATOM 1535 O O . HIS B 1 39 ? 4.289 5.039 -4.191 1 96.38 39 HIS B O 1
ATOM 1541 N N . ILE B 1 40 ? 2.58 6.297 -3.746 1 94.88 40 ILE B N 1
ATOM 1542 C CA . ILE B 1 40 ? 1.9 5.336 -2.885 1 94.88 40 ILE B CA 1
ATOM 1543 C C . ILE B 1 40 ? 1.478 4.117 -3.701 1 94.88 40 ILE B C 1
ATOM 1545 O O . ILE B 1 40 ? 1.614 2.98 -3.248 1 94.88 40 ILE B O 1
ATOM 1549 N N . LEU B 1 41 ? 0.996 4.383 -4.844 1 93.5 41 LEU B N 1
ATOM 1550 C CA . LEU B 1 41 ? 0.636 3.285 -5.73 1 93.5 41 LEU B CA 1
ATOM 1551 C C . LEU B 1 41 ? 1.855 2.432 -6.059 1 93.5 41 LEU B C 1
ATOM 1553 O O . LEU B 1 41 ? 1.787 1.2 -6.02 1 93.5 41 LEU B O 1
ATOM 1557 N N . GLY B 1 42 ? 2.914 3.111 -6.473 1 94.94 42 GLY B N 1
ATOM 1558 C CA . GLY B 1 42 ? 4.152 2.389 -6.727 1 94.94 42 GLY B CA 1
ATOM 1559 C C . GLY B 1 42 ? 4.602 1.548 -5.547 1 94.94 42 GLY B C 1
ATOM 1560 O O . GLY B 1 42 ? 4.98 0.387 -5.719 1 94.94 42 GLY B O 1
ATOM 1561 N N . PHE B 1 43 ? 4.5 2.113 -4.422 1 94.5 43 PHE B N 1
ATOM 1562 C CA . PHE B 1 43 ? 4.891 1.409 -3.207 1 94.5 43 PHE B CA 1
ATOM 1563 C C . PHE B 1 43 ? 3.973 0.219 -2.953 1 94.5 43 PHE B C 1
ATOM 1565 O O . PHE B 1 43 ? 4.438 -0.859 -2.574 1 94.5 43 PHE B O 1
ATOM 1572 N N . ALA B 1 44 ? 2.715 0.386 -3.09 1 91.31 44 ALA B N 1
ATOM 1573 C CA . ALA B 1 44 ? 1.747 -0.691 -2.902 1 91.31 44 ALA B CA 1
ATOM 1574 C C . ALA B 1 44 ? 2.039 -1.86 -3.838 1 91.31 44 ALA B C 1
ATOM 1576 O O . ALA B 1 44 ? 1.991 -3.021 -3.424 1 91.31 44 ALA B O 1
ATOM 1577 N N . LEU B 1 45 ? 2.326 -1.534 -5.062 1 90.62 45 LEU B N 1
ATOM 1578 C CA . LEU B 1 45 ? 2.662 -2.568 -6.031 1 90.62 45 LEU B CA 1
ATOM 1579 C C . LEU B 1 45 ? 3.941 -3.297 -5.633 1 90.62 45 LEU B C 1
ATOM 1581 O O . LEU B 1 45 ? 3.992 -4.527 -5.652 1 90.62 45 LEU B O 1
ATOM 1585 N N . LEU B 1 46 ? 4.922 -2.494 -5.262 1 93.75 46 LEU B N 1
ATOM 1586 C CA . LEU B 1 46 ? 6.215 -3.057 -4.883 1 93.75 46 LEU B CA 1
ATOM 1587 C C . LEU B 1 46 ? 6.086 -3.936 -3.645 1 93.75 46 LEU B C 1
ATOM 1589 O O . LEU B 1 46 ? 6.395 -5.129 -3.689 1 93.75 46 LEU B O 1
ATOM 1593 N N . VAL B 1 47 ? 5.57 -3.395 -2.592 1 92 47 VAL B N 1
ATOM 1594 C CA . VAL B 1 47 ? 5.496 -4.082 -1.307 1 92 47 VAL B CA 1
ATOM 1595 C C . VAL B 1 47 ? 4.484 -5.219 -1.385 1 92 47 VAL B C 1
ATOM 1597 O O . VAL B 1 47 ? 4.734 -6.316 -0.883 1 92 47 VAL B O 1
ATOM 1600 N N . GLY B 1 48 ? 3.387 -4.98 -2.033 1 86.75 48 GLY B N 1
ATOM 1601 C CA . GLY B 1 48 ? 2.387 -6.027 -2.174 1 86.75 48 GLY B CA 1
ATOM 1602 C C . GLY B 1 48 ? 2.914 -7.262 -2.883 1 86.75 48 GLY B C 1
ATOM 1603 O O . GLY B 1 48 ? 2.715 -8.383 -2.416 1 86.75 48 GLY B O 1
ATOM 1604 N N . ALA B 1 49 ? 3.58 -7.043 -3.986 1 88.38 49 ALA B N 1
ATOM 1605 C CA . ALA B 1 49 ? 4.133 -8.148 -4.762 1 88.38 49 ALA B CA 1
ATOM 1606 C C . ALA B 1 49 ? 5.215 -8.883 -3.973 1 88.38 49 ALA B C 1
ATOM 1608 O O . ALA B 1 49 ? 5.254 -10.117 -3.961 1 88.38 49 ALA B O 1
ATOM 1609 N N . ILE B 1 50 ? 6.031 -8.117 -3.34 1 92.25 50 ILE B N 1
ATOM 1610 C CA . ILE B 1 50 ? 7.16 -8.719 -2.631 1 92.25 50 ILE B CA 1
ATOM 1611 C C . ILE B 1 50 ? 6.652 -9.484 -1.411 1 92.25 50 ILE B C 1
ATOM 1613 O O . ILE B 1 50 ? 7.125 -10.586 -1.126 1 92.25 50 ILE B O 1
ATOM 1617 N N . LEU B 1 51 ? 5.73 -8.945 -0.739 1 89.69 51 LEU B N 1
ATOM 1618 C CA . LEU B 1 51 ? 5.211 -9.641 0.437 1 89.69 51 LEU B CA 1
ATOM 1619 C C . LEU B 1 51 ? 4.539 -10.945 0.045 1 89.69 51 LEU B C 1
ATOM 1621 O O . LEU B 1 51 ? 4.672 -11.953 0.748 1 89.69 51 LEU B O 1
ATOM 1625 N N . ALA B 1 52 ? 3.832 -10.914 -1.045 1 84.75 52 ALA B N 1
ATOM 1626 C CA . ALA B 1 52 ? 3.203 -12.141 -1.533 1 84.75 52 ALA B CA 1
ATOM 1627 C C . ALA B 1 52 ? 4.25 -13.203 -1.85 1 84.75 52 ALA B C 1
ATOM 1629 O O . ALA B 1 52 ? 4.086 -14.367 -1.487 1 84.75 52 ALA B O 1
ATOM 1630 N N . PHE B 1 53 ? 5.273 -12.805 -2.467 1 88.06 53 PHE B N 1
ATOM 1631 C CA . PHE B 1 53 ? 6.336 -13.742 -2.809 1 88.06 53 PHE B CA 1
ATOM 1632 C C . PHE B 1 53 ? 7.055 -14.227 -1.555 1 88.06 53 PHE B C 1
ATOM 1634 O O . PHE B 1 53 ? 7.43 -15.398 -1.46 1 88.06 53 PHE B O 1
ATOM 1641 N N . ASP B 1 54 ? 7.289 -13.297 -0.651 1 90.75 54 ASP B N 1
ATOM 1642 C CA . ASP B 1 54 ? 7.965 -13.641 0.598 1 90.75 54 ASP B CA 1
ATOM 1643 C C . ASP B 1 54 ? 7.188 -14.703 1.368 1 90.75 54 ASP B C 1
ATOM 1645 O O . ASP B 1 54 ? 7.785 -15.578 2.002 1 90.75 54 ASP B O 1
ATOM 1649 N N . LEU B 1 55 ? 5.941 -14.68 1.337 1 85.44 55 LEU B N 1
ATOM 1650 C CA . LEU B 1 55 ? 5.121 -15.672 2.02 1 85.44 55 LEU B CA 1
ATOM 1651 C C . LEU B 1 55 ? 5.336 -17.062 1.421 1 85.44 55 LEU B C 1
ATOM 1653 O O . LEU B 1 55 ? 5.453 -18.047 2.152 1 85.44 55 LEU B O 1
ATOM 1657 N N . ARG B 1 56 ? 5.398 -17.047 0.118 1 83.69 56 ARG B N 1
ATOM 1658 C CA . ARG B 1 56 ? 5.715 -18.312 -0.545 1 83.69 56 ARG B CA 1
ATOM 1659 C C . ARG B 1 56 ? 7.098 -18.812 -0.14 1 83.69 56 ARG B C 1
ATOM 1661 O O . ARG B 1 56 ? 7.301 -20.016 0.054 1 83.69 56 ARG B O 1
ATOM 1668 N N . LEU B 1 57 ? 8.023 -17.984 -0.038 1 86.06 57 LEU B N 1
ATOM 1669 C CA . LEU B 1 57 ? 9.398 -18.328 0.3 1 86.06 57 LEU B CA 1
ATOM 1670 C C . LEU B 1 57 ? 9.484 -18.875 1.726 1 86.06 57 LEU B C 1
ATOM 1672 O O . LEU B 1 57 ? 10.297 -19.75 2.014 1 86.06 57 LEU B O 1
ATOM 1676 N N . ILE B 1 58 ? 8.742 -18.328 2.586 1 87.81 58 ILE B N 1
ATOM 1677 C CA . ILE B 1 58 ? 8.797 -18.75 3.984 1 87.81 58 ILE B CA 1
ATOM 1678 C C . ILE B 1 58 ? 8.047 -20.062 4.156 1 87.81 58 ILE B C 1
ATOM 1680 O O . ILE B 1 58 ? 8.164 -20.719 5.195 1 87.81 58 ILE B O 1
ATOM 1684 N N . GLY B 1 59 ? 7.301 -20.469 3.113 1 80 59 GLY B N 1
ATOM 1685 C CA . GLY B 1 59 ? 6.711 -21.797 3.105 1 80 59 GLY B CA 1
ATOM 1686 C C . GLY B 1 59 ? 5.199 -21.781 3.229 1 80 59 GLY B C 1
ATOM 1687 O O . GLY B 1 59 ? 4.574 -22.828 3.379 1 80 59 GLY B O 1
ATOM 1688 N N . VAL B 1 60 ? 4.652 -20.625 3.277 1 76.25 60 VAL B N 1
ATOM 1689 C CA . VAL B 1 60 ? 3.195 -20.562 3.326 1 76.25 60 VAL B CA 1
ATOM 1690 C C . VAL B 1 60 ? 2.609 -21.125 2.029 1 76.25 60 VAL B C 1
ATOM 1692 O O . VAL B 1 60 ? 2.975 -20.688 0.937 1 76.25 60 VAL B O 1
ATOM 1695 N N . ARG B 1 61 ? 1.731 -22.094 2.074 1 66.19 61 ARG B N 1
ATOM 1696 C CA . ARG B 1 61 ? 1.055 -22.766 0.97 1 66.19 61 ARG B CA 1
ATOM 1697 C C . ARG B 1 61 ? 2.053 -23.219 -0.092 1 66.19 61 ARG B C 1
ATOM 1699 O O . ARG B 1 61 ? 1.757 -23.172 -1.288 1 66.19 61 ARG B O 1
ATOM 1706 N N . ALA B 1 62 ? 3.244 -23.516 0.198 1 62.47 62 ALA B N 1
ATOM 1707 C CA . ALA B 1 62 ? 4.406 -23.859 -0.622 1 62.47 62 ALA B CA 1
ATOM 1708 C C . ALA B 1 62 ? 4.051 -24.891 -1.68 1 62.47 62 ALA B C 1
ATOM 1710 O O . ALA B 1 62 ? 4.445 -24.766 -2.842 1 62.47 62 ALA B O 1
ATOM 1711 N N . PRO B 1 63 ? 3.314 -25.812 -1.431 1 64 63 PRO B N 1
ATOM 1712 C CA . PRO B 1 63 ? 3.092 -26.781 -2.504 1 64 63 PRO B CA 1
ATOM 1713 C C . PRO B 1 63 ? 2.092 -26.281 -3.549 1 64 63 PRO B C 1
ATOM 1715 O O . PRO B 1 63 ? 1.994 -26.859 -4.633 1 64 63 PRO B O 1
ATOM 1718 N N . LEU B 1 64 ? 1.601 -25.25 -3.25 1 66.38 64 LEU B N 1
ATOM 1719 C CA . LEU B 1 64 ? 0.483 -24.891 -4.113 1 66.38 64 LEU B CA 1
ATOM 1720 C C . LEU B 1 64 ? 0.979 -24.281 -5.414 1 66.38 64 LEU B C 1
ATOM 1722 O O . LEU B 1 64 ? 0.424 -24.531 -6.484 1 66.38 64 LEU B O 1
ATOM 1726 N N . LEU B 1 65 ? 2.098 -23.531 -5.363 1 74.25 65 LEU B N 1
ATOM 1727 C CA . LEU B 1 65 ? 2.609 -22.828 -6.535 1 74.25 65 LEU B CA 1
ATOM 1728 C C . LEU B 1 65 ? 4.125 -22.938 -6.621 1 74.25 65 LEU B C 1
ATOM 1730 O O . LEU B 1 65 ? 4.824 -22.75 -5.621 1 74.25 65 LEU B O 1
ATOM 1734 N N . PRO B 1 66 ? 4.523 -23.359 -7.812 1 79.12 66 PRO B N 1
ATOM 1735 C CA . PRO B 1 66 ? 5.977 -23.297 -7.973 1 79.12 66 PRO B CA 1
ATOM 1736 C C . PRO B 1 66 ? 6.535 -21.906 -7.75 1 79.12 66 PRO B C 1
ATOM 1738 O O . PRO B 1 66 ? 5.977 -20.922 -8.25 1 79.12 66 PRO B O 1
ATOM 1741 N N . ALA B 1 67 ? 7.609 -21.781 -6.957 1 81.44 67 ALA B N 1
ATOM 1742 C CA . ALA B 1 67 ? 8.203 -20.5 -6.582 1 81.44 67 ALA B CA 1
ATOM 1743 C C . ALA B 1 67 ? 8.656 -19.719 -7.816 1 81.44 67 ALA B C 1
ATOM 1745 O O . ALA B 1 67 ? 8.539 -18.5 -7.863 1 81.44 67 ALA B O 1
ATOM 1746 N N . ASP B 1 68 ? 9.148 -20.359 -8.75 1 82.44 68 ASP B N 1
ATOM 1747 C CA . ASP B 1 68 ? 9.664 -19.703 -9.945 1 82.44 68 ASP B CA 1
ATOM 1748 C C . ASP B 1 68 ? 8.523 -19.094 -10.766 1 82.44 68 ASP B C 1
ATOM 1750 O O . ASP B 1 68 ? 8.664 -18 -11.32 1 82.44 68 ASP B O 1
ATOM 1754 N N . ALA B 1 69 ? 7.465 -19.828 -10.883 1 78.75 69 ALA B N 1
ATOM 1755 C CA . ALA B 1 69 ? 6.305 -19.312 -11.609 1 78.75 69 ALA B CA 1
ATOM 1756 C C . ALA B 1 69 ? 5.73 -18.078 -10.922 1 78.75 69 ALA B C 1
ATOM 1758 O O . ALA B 1 69 ? 5.363 -17.109 -11.586 1 78.75 69 ALA B O 1
ATOM 1759 N N . LEU B 1 70 ? 5.676 -18.156 -9.672 1 81.94 70 LEU B N 1
ATOM 1760 C CA . LEU B 1 70 ? 5.184 -17.016 -8.906 1 81.94 70 LEU B CA 1
ATOM 1761 C C . LEU B 1 70 ? 6.113 -15.812 -9.062 1 81.94 70 LEU B C 1
ATOM 1763 O O . LEU B 1 70 ? 5.648 -14.672 -9.211 1 81.94 70 LEU B O 1
ATOM 1767 N N . ALA B 1 71 ? 7.363 -16.047 -8.984 1 83.88 71 ALA B N 1
ATOM 1768 C CA . ALA B 1 71 ? 8.336 -14.984 -9.188 1 83.88 7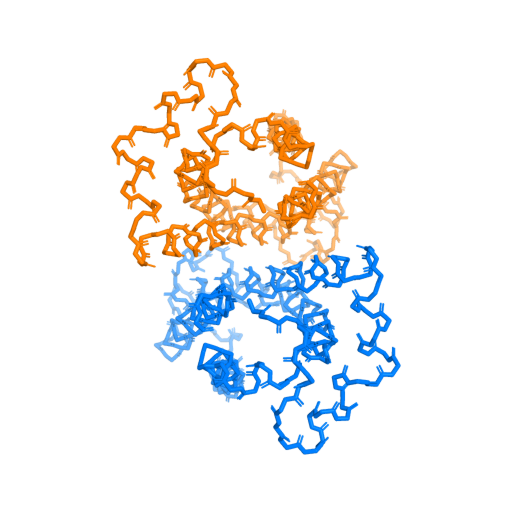1 ALA B CA 1
ATOM 1769 C C . ALA B 1 71 ? 8.156 -14.32 -10.547 1 83.88 71 ALA B C 1
ATOM 1771 O O . ALA B 1 71 ? 8.227 -13.094 -10.664 1 83.88 71 ALA B O 1
ATOM 1772 N N . ARG B 1 72 ? 7.945 -15.094 -11.516 1 83.06 72 ARG B N 1
ATOM 1773 C CA . ARG B 1 72 ? 7.789 -14.578 -12.875 1 83.06 72 ARG B CA 1
ATOM 1774 C C . ARG B 1 72 ? 6.547 -13.703 -12.984 1 83.06 72 ARG B C 1
ATOM 1776 O O . ARG B 1 72 ? 6.504 -12.781 -13.805 1 83.06 72 ARG B O 1
ATOM 1783 N N . LEU B 1 73 ? 5.598 -13.984 -12.211 1 80.5 73 LEU B N 1
ATOM 1784 C CA . LEU B 1 73 ? 4.379 -13.18 -12.211 1 80.5 73 LEU B CA 1
ATOM 1785 C C . LEU B 1 73 ? 4.574 -11.898 -11.406 1 80.5 73 LEU B C 1
ATOM 1787 O O . LEU B 1 73 ? 4.191 -10.812 -11.852 1 80.5 73 LEU B O 1
ATOM 1791 N N . LEU B 1 74 ? 5.172 -12.039 -10.266 1 86.25 74 LEU B N 1
ATOM 1792 C CA . LEU B 1 74 ? 5.168 -10.953 -9.289 1 86.25 74 LEU B CA 1
ATOM 1793 C C . LEU B 1 74 ? 6.348 -10.016 -9.516 1 86.25 74 LEU B C 1
ATOM 1795 O O . LEU B 1 74 ? 6.277 -8.828 -9.172 1 86.25 74 LEU B O 1
ATOM 1799 N N . LEU B 1 75 ? 7.43 -10.5 -10.094 1 87.25 75 LEU B N 1
ATOM 1800 C CA . LEU B 1 75 ? 8.633 -9.695 -10.242 1 87.25 75 LEU B CA 1
ATOM 1801 C C . LEU B 1 75 ? 8.367 -8.477 -11.125 1 87.25 75 LEU B C 1
ATOM 1803 O O . LEU B 1 75 ? 8.742 -7.359 -10.781 1 87.25 75 LEU B O 1
ATOM 1807 N N . PRO B 1 76 ? 7.75 -8.648 -12.242 1 87.5 76 PRO B N 1
ATOM 1808 C CA . PRO B 1 76 ? 7.457 -7.469 -13.062 1 87.5 76 PRO B CA 1
ATOM 1809 C C . PRO B 1 76 ? 6.586 -6.449 -12.336 1 87.5 76 PRO B C 1
ATOM 1811 O O . PRO B 1 76 ? 6.719 -5.242 -12.562 1 87.5 76 PRO B O 1
ATOM 1814 N N . VAL B 1 77 ? 5.645 -6.898 -11.516 1 87.38 77 VAL B N 1
ATOM 1815 C CA . VAL B 1 77 ? 4.801 -6.016 -10.719 1 87.38 77 VAL B CA 1
ATOM 1816 C C . VAL B 1 77 ? 5.664 -5.223 -9.734 1 87.38 77 VAL B C 1
ATOM 1818 O O . VAL B 1 77 ? 5.527 -4 -9.625 1 87.38 77 VAL B O 1
ATOM 1821 N N . ALA B 1 78 ? 6.531 -5.898 -9.055 1 92.5 78 ALA B N 1
ATOM 1822 C CA . ALA B 1 78 ? 7.434 -5.262 -8.102 1 92.5 78 ALA B CA 1
ATOM 1823 C C . ALA B 1 78 ? 8.328 -4.234 -8.789 1 92.5 78 ALA B C 1
ATOM 1825 O O . ALA B 1 78 ? 8.523 -3.131 -8.273 1 92.5 78 ALA B O 1
ATOM 1826 N N . VAL B 1 79 ? 8.875 -4.582 -9.938 1 92.5 79 VAL B N 1
ATOM 1827 C CA . VAL B 1 79 ? 9.758 -3.693 -10.695 1 92.5 79 VAL B CA 1
ATOM 1828 C C . VAL B 1 79 ? 8.977 -2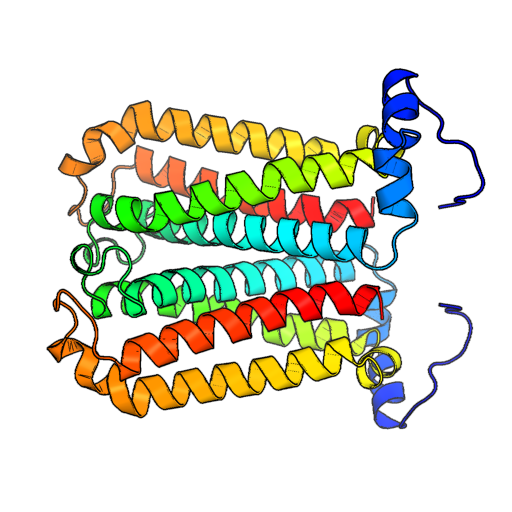.461 -11.148 1 92.5 79 VAL B C 1
ATOM 1830 O O . VAL B 1 79 ? 9.477 -1.337 -11.07 1 92.5 79 VAL B O 1
ATOM 1833 N N . THR B 1 80 ? 7.816 -2.691 -11.656 1 92.19 80 THR B N 1
ATOM 1834 C CA . THR B 1 80 ? 6.961 -1.57 -12.031 1 92.19 80 THR B CA 1
ATOM 1835 C C . THR B 1 80 ? 6.715 -0.657 -10.836 1 92.19 80 THR B C 1
ATOM 1837 O O . THR B 1 80 ? 6.836 0.565 -10.945 1 92.19 80 THR B O 1
ATOM 1840 N N . GLY B 1 81 ? 6.355 -1.245 -9.727 1 94.75 81 GLY B N 1
ATOM 1841 C CA . GLY B 1 81 ? 6.18 -0.466 -8.508 1 94.75 81 GLY B CA 1
ATOM 1842 C C . GLY B 1 81 ? 7.41 0.328 -8.125 1 94.75 81 GLY B C 1
ATOM 1843 O O . GLY B 1 81 ? 7.316 1.51 -7.785 1 94.75 81 GLY B O 1
ATOM 1844 N N . PHE B 1 82 ? 8.531 -0.295 -8.211 1 95.31 82 PHE B N 1
ATOM 1845 C CA . PHE B 1 82 ? 9.797 0.356 -7.887 1 95.31 82 PHE B CA 1
ATOM 1846 C C . PHE B 1 82 ? 10.062 1.524 -8.828 1 95.31 82 PHE B C 1
ATOM 1848 O O . PHE B 1 82 ? 10.469 2.604 -8.391 1 95.31 82 PHE B O 1
ATOM 1855 N N . THR B 1 83 ? 9.852 1.318 -10.086 1 96.12 83 THR B N 1
ATOM 1856 C CA . THR B 1 83 ? 10.094 2.324 -11.117 1 96.12 83 THR B CA 1
ATOM 1857 C C . THR B 1 83 ? 9.156 3.514 -10.938 1 96.12 83 THR B C 1
ATOM 1859 O O . THR B 1 83 ? 9.477 4.629 -11.352 1 96.12 83 THR B O 1
ATOM 1862 N N . LEU B 1 84 ? 7.992 3.301 -10.383 1 96.25 84 LEU B N 1
ATOM 1863 C CA . LEU B 1 84 ? 7.074 4.391 -10.078 1 96.25 84 LEU B CA 1
ATOM 1864 C C . LEU B 1 84 ? 7.461 5.078 -8.773 1 96.25 84 LEU B C 1
ATOM 1866 O O . LEU B 1 84 ? 7.477 6.309 -8.695 1 96.25 84 LEU B O 1
ATOM 1870 N N . ALA B 1 85 ? 7.836 4.324 -7.789 1 97.12 85 ALA B N 1
ATOM 1871 C CA . ALA B 1 85 ? 8.047 4.824 -6.438 1 97.12 85 ALA B CA 1
ATOM 1872 C C . ALA B 1 85 ? 9.32 5.66 -6.355 1 97.12 85 ALA B C 1
ATOM 1874 O O . ALA B 1 85 ? 9.352 6.699 -5.688 1 97.12 85 ALA B O 1
ATOM 1875 N N . VAL B 1 86 ? 10.367 5.277 -6.996 1 96.62 86 VAL B N 1
ATOM 1876 C CA . VAL B 1 86 ? 11.664 5.918 -6.832 1 96.62 86 VAL B CA 1
ATOM 1877 C C . VAL B 1 86 ? 11.633 7.32 -7.434 1 96.62 86 VAL B C 1
ATOM 1879 O O . VAL B 1 86 ? 11.914 8.305 -6.75 1 96.62 86 VAL B O 1
ATOM 1882 N N . PRO B 1 87 ? 11.234 7.488 -8.727 1 97.06 87 PRO B N 1
ATOM 1883 C CA . PRO B 1 87 ? 11.203 8.844 -9.273 1 97.06 87 PRO B CA 1
ATOM 1884 C C . PRO B 1 87 ? 10.227 9.758 -8.539 1 97.06 87 PRO B C 1
ATOM 1886 O O . PRO B 1 87 ? 10.523 10.938 -8.32 1 97.06 87 PRO B O 1
ATOM 1889 N N . THR B 1 88 ? 9.062 9.227 -8.18 1 97.38 88 THR B N 1
ATOM 1890 C CA . THR B 1 88 ? 8.109 10.07 -7.473 1 97.38 88 THR B CA 1
ATOM 1891 C C . THR B 1 88 ? 8.602 10.383 -6.062 1 97.38 88 THR B C 1
ATOM 1893 O O . THR B 1 88 ? 8.367 11.477 -5.543 1 97.38 88 THR B O 1
ATOM 1896 N N . GLY B 1 89 ? 9.305 9.445 -5.441 1 96.38 89 GLY B N 1
ATOM 1897 C CA . GLY B 1 89 ? 9.953 9.719 -4.172 1 96.38 89 GLY B CA 1
ATOM 1898 C C . GLY B 1 89 ? 10.992 10.82 -4.262 1 96.38 89 GLY B C 1
ATOM 1899 O O . GLY B 1 89 ? 11.094 11.664 -3.369 1 96.38 89 GLY B O 1
ATOM 1900 N N . LEU B 1 90 ? 11.758 10.852 -5.281 1 95.88 90 LEU B N 1
ATOM 1901 C CA . LEU B 1 90 ? 12.742 11.898 -5.5 1 95.88 90 LEU B CA 1
ATOM 1902 C C . LEU B 1 90 ? 12.062 13.25 -5.711 1 95.88 90 LEU B C 1
ATOM 1904 O O . LEU B 1 90 ? 12.555 14.281 -5.234 1 95.88 90 LEU B O 1
ATOM 1908 N N . LEU B 1 91 ? 10.984 13.211 -6.43 1 95.75 91 LEU B N 1
ATOM 1909 C CA . LEU B 1 91 ? 10.227 14.445 -6.617 1 95.75 91 LEU B CA 1
ATOM 1910 C C . LEU B 1 91 ? 9.711 14.977 -5.281 1 95.75 91 LEU B C 1
ATOM 1912 O O . LEU B 1 91 ? 9.805 16.172 -5.004 1 95.75 91 LEU B O 1
ATOM 1916 N N . LEU B 1 92 ? 9.195 14.07 -4.473 1 95.75 92 LEU B N 1
ATOM 1917 C CA . LEU B 1 92 ? 8.703 14.484 -3.16 1 95.75 92 LEU B CA 1
ATOM 1918 C C . LEU B 1 92 ? 9.844 15.008 -2.293 1 95.75 92 LEU B C 1
ATOM 1920 O O . LEU B 1 92 ? 9.664 15.961 -1.532 1 95.75 92 LEU B O 1
ATOM 1924 N N . PHE B 1 93 ? 10.984 14.406 -2.424 1 95.31 93 PHE B N 1
ATOM 1925 C CA . PHE B 1 93 ? 12.156 14.852 -1.684 1 95.31 93 PHE B CA 1
ATOM 1926 C C . PHE B 1 93 ? 12.531 16.281 -2.068 1 95.31 93 PHE B C 1
ATOM 1928 O O . PHE B 1 93 ? 12.898 17.078 -1.21 1 95.31 93 PHE B O 1
ATOM 1935 N N . THR B 1 94 ? 12.422 16.625 -3.303 1 93.44 94 THR B N 1
ATOM 1936 C CA . THR B 1 94 ? 12.789 17.953 -3.797 1 93.44 94 THR B CA 1
ATOM 1937 C C . THR B 1 94 ? 11.938 19.031 -3.135 1 93.44 94 THR B C 1
ATOM 1939 O O . THR B 1 94 ? 12.375 20.172 -3.004 1 93.44 94 THR B O 1
ATOM 1942 N N . THR B 1 95 ? 10.773 18.703 -2.721 1 91.81 95 THR B N 1
ATOM 1943 C CA . THR B 1 95 ? 9.852 19.688 -2.176 1 91.81 95 THR B CA 1
ATOM 1944 C C . THR B 1 95 ? 10.211 20.031 -0.729 1 91.81 95 THR B C 1
ATOM 1946 O O . THR B 1 95 ? 9.906 21.125 -0.246 1 91.81 95 THR B O 1
ATOM 1949 N N . GLU B 1 96 ? 10.82 19.078 -0.053 1 92.69 96 GLU B N 1
ATOM 1950 C CA . GLU B 1 96 ? 11.148 19.25 1.36 1 92.69 96 GLU B CA 1
ATOM 1951 C C . GLU B 1 96 ? 12.523 18.672 1.679 1 92.69 96 GLU B C 1
ATOM 1953 O O . GLU B 1 96 ? 12.695 17.969 2.684 1 92.69 96 GLU B O 1
ATOM 1958 N N . ALA B 1 97 ? 13.414 18.953 0.855 1 93.25 97 ALA B N 1
ATOM 1959 C CA . ALA B 1 97 ? 14.734 18.328 0.906 1 93.25 97 ALA B CA 1
ATOM 1960 C C . ALA B 1 97 ? 15.414 18.594 2.246 1 93.25 97 ALA B C 1
ATOM 1962 O O . ALA B 1 97 ? 15.93 17.672 2.879 1 93.25 97 ALA B O 1
ATOM 1963 N N . THR B 1 98 ? 15.398 19.812 2.74 1 91.94 98 THR B N 1
ATOM 1964 C CA . THR B 1 98 ? 16.109 20.172 3.957 1 91.94 98 THR B CA 1
ATOM 1965 C C . THR B 1 98 ? 15.484 19.516 5.18 1 91.94 98 THR B C 1
ATOM 1967 O O . THR B 1 98 ? 16.188 19.016 6.055 1 91.94 98 THR B O 1
ATOM 1970 N N . ALA B 1 99 ? 14.188 19.453 5.219 1 91.19 99 ALA B N 1
ATOM 1971 C CA . ALA B 1 99 ? 13.484 18.828 6.336 1 91.19 99 ALA B CA 1
ATOM 1972 C C . ALA B 1 99 ? 13.672 17.312 6.324 1 91.19 99 ALA B C 1
ATOM 1974 O O . ALA B 1 99 ? 13.93 16.719 7.367 1 91.19 99 ALA B O 1
ATOM 1975 N N . LEU B 1 100 ? 13.617 16.766 5.145 1 93.75 100 LEU B N 1
ATOM 1976 C CA . LEU B 1 100 ? 13.695 15.312 5.016 1 93.75 100 LEU B CA 1
ATOM 1977 C C . LEU B 1 100 ? 15.117 14.82 5.297 1 93.75 100 LEU B C 1
ATOM 1979 O O . LEU B 1 100 ? 15.305 13.75 5.887 1 93.75 100 LEU B O 1
ATOM 1983 N N . ALA B 1 101 ? 16.031 15.594 4.898 1 92.81 101 ALA B N 1
ATOM 1984 C CA . ALA B 1 101 ? 17.422 15.203 5.109 1 92.81 101 ALA B CA 1
ATOM 1985 C C . ALA B 1 101 ? 17.734 15.078 6.598 1 92.81 101 ALA B C 1
ATOM 1987 O O . ALA B 1 101 ? 18.641 14.344 6.984 1 92.81 101 ALA B O 1
ATOM 1988 N N . GLY B 1 102 ? 17.047 15.75 7.41 1 92.88 102 GLY B N 1
ATOM 1989 C CA . GLY B 1 102 ? 17.266 15.68 8.844 1 92.88 102 GLY B CA 1
ATOM 1990 C C . GLY B 1 102 ? 16.234 14.82 9.562 1 92.88 102 GLY B C 1
ATOM 1991 O O . GLY B 1 102 ? 16.281 14.664 10.781 1 92.88 102 GLY B O 1
ATOM 1992 N N . ASN B 1 103 ? 15.328 14.242 8.914 1 95.44 103 ASN B N 1
ATOM 1993 C CA . ASN B 1 103 ? 14.258 13.445 9.492 1 95.44 103 ASN B CA 1
ATOM 1994 C C . ASN B 1 103 ? 14.719 12.016 9.781 1 95.44 103 ASN B C 1
ATOM 1996 O O . ASN B 1 103 ? 15.117 11.289 8.859 1 95.44 103 ASN B O 1
ATOM 2000 N N . PRO B 1 104 ? 14.758 11.609 10.992 1 96.69 104 PRO B N 1
ATOM 2001 C CA . PRO B 1 104 ? 15.281 10.281 11.312 1 96.69 104 PRO B CA 1
ATOM 2002 C C . PRO B 1 104 ? 14.477 9.156 10.672 1 96.69 104 PRO B C 1
ATOM 2004 O O . PRO B 1 104 ? 15.031 8.117 10.312 1 96.69 104 PRO B O 1
ATOM 2007 N N . ALA B 1 105 ? 13.219 9.305 10.562 1 97.06 105 ALA B N 1
ATOM 2008 C CA . ALA B 1 105 ? 12.391 8.281 9.914 1 97.06 105 ALA B CA 1
ATOM 2009 C C . ALA B 1 105 ? 12.742 8.156 8.438 1 97.06 105 ALA B C 1
ATOM 2011 O O . ALA B 1 105 ? 12.781 7.047 7.898 1 97.06 105 ALA B O 1
ATOM 2012 N N . PHE B 1 106 ? 12.984 9.281 7.777 1 97.38 106 PHE B N 1
ATOM 2013 C CA . PHE B 1 106 ? 13.367 9.266 6.371 1 97.38 106 PHE B CA 1
ATOM 2014 C C . PHE B 1 106 ? 14.703 8.562 6.18 1 97.38 106 PHE B C 1
ATOM 2016 O O . PHE B 1 106 ? 14.852 7.727 5.289 1 97.38 106 PHE B O 1
ATOM 2023 N N . LEU B 1 107 ? 15.57 8.875 7.023 1 97.5 107 LEU B N 1
ATOM 2024 C CA . LEU B 1 107 ? 16.891 8.266 6.949 1 97.5 107 LEU B CA 1
ATOM 2025 C C . LEU B 1 107 ? 16.812 6.766 7.219 1 97.5 107 LEU B C 1
ATOM 2027 O O . LEU B 1 107 ? 17.484 5.977 6.547 1 97.5 107 LEU B O 1
ATOM 2031 N N . ALA B 1 108 ? 16.062 6.418 8.195 1 97.81 108 ALA B N 1
ATOM 2032 C CA . ALA B 1 108 ? 15.852 5.004 8.477 1 97.81 108 ALA B CA 1
ATOM 2033 C C . ALA B 1 108 ? 15.211 4.297 7.289 1 97.81 108 ALA B C 1
ATOM 2035 O O . ALA B 1 108 ? 15.578 3.168 6.953 1 97.81 108 ALA B O 1
ATOM 2036 N N . LYS B 1 109 ? 14.25 4.969 6.68 1 97.75 109 LYS B N 1
ATOM 2037 C CA . LYS B 1 109 ? 13.602 4.406 5.496 1 97.75 109 LYS B CA 1
ATOM 2038 C C . LYS B 1 109 ? 14.617 4.113 4.398 1 97.75 109 LYS B C 1
ATOM 2040 O O . LYS B 1 109 ? 14.609 3.029 3.814 1 97.75 109 LYS B O 1
ATOM 2045 N N . LEU B 1 110 ? 15.5 5.043 4.133 1 97.44 110 LEU B N 1
ATOM 2046 C CA . LEU B 1 110 ? 16.531 4.863 3.105 1 97.44 110 LEU B CA 1
ATOM 2047 C C . LEU B 1 110 ? 17.453 3.705 3.463 1 97.44 110 LEU B C 1
ATOM 2049 O O . LEU B 1 110 ? 17.812 2.9 2.598 1 97.44 110 LEU B O 1
ATOM 2053 N N . ALA B 1 111 ? 17.844 3.656 4.691 1 98.12 111 ALA B N 1
ATOM 2054 C CA . ALA B 1 111 ? 18.703 2.564 5.145 1 98.12 111 ALA B CA 1
ATOM 2055 C C . ALA B 1 111 ? 18.016 1.215 4.965 1 98.12 111 ALA B C 1
ATOM 2057 O O . ALA B 1 111 ? 18.641 0.254 4.5 1 98.12 111 ALA B O 1
ATOM 2058 N N . LEU B 1 112 ? 16.781 1.16 5.344 1 98.31 112 LEU B N 1
ATOM 2059 C CA . LEU B 1 112 ? 16.016 -0.075 5.227 1 98.31 112 LEU B CA 1
ATOM 2060 C C . LEU B 1 112 ? 15.852 -0.471 3.762 1 98.31 112 LEU B C 1
ATOM 2062 O O . LEU B 1 112 ? 15.922 -1.655 3.422 1 98.31 112 LEU B O 1
ATOM 2066 N N . ILE B 1 113 ? 15.586 0.484 2.904 1 97.31 113 ILE B N 1
ATOM 2067 C CA . ILE B 1 113 ? 15.5 0.211 1.475 1 97.31 113 ILE B CA 1
ATOM 2068 C C . ILE B 1 113 ? 16.812 -0.37 0.976 1 97.31 113 ILE B C 1
ATOM 2070 O O . ILE B 1 113 ? 16.828 -1.359 0.241 1 97.31 113 ILE B O 1
ATOM 2074 N N . GLY B 1 114 ? 17.953 0.25 1.346 1 97.56 114 GLY B N 1
ATOM 2075 C CA . GLY B 1 114 ? 19.25 -0.285 0.993 1 97.56 114 GLY B CA 1
ATOM 2076 C C . GLY B 1 114 ? 19.453 -1.722 1.439 1 97.56 114 GLY B C 1
ATOM 2077 O O . GLY B 1 114 ? 19.922 -2.557 0.669 1 97.56 114 GLY B O 1
ATOM 2078 N N . LEU B 1 115 ? 19.094 -2.021 2.656 1 97.5 115 LEU B N 1
ATOM 2079 C CA . LEU B 1 115 ? 19.203 -3.369 3.201 1 97.5 115 LEU B CA 1
ATOM 2080 C C . LEU B 1 115 ? 18.297 -4.34 2.449 1 97.5 115 LEU B C 1
ATOM 2082 O O . LEU B 1 115 ? 18.688 -5.488 2.209 1 97.5 115 LEU B O 1
ATOM 2086 N N . ALA B 1 116 ? 17.109 -3.914 2.129 1 96.69 116 ALA B N 1
ATOM 2087 C CA . ALA B 1 116 ? 16.172 -4.75 1.375 1 96.69 116 ALA B CA 1
ATOM 2088 C C . ALA B 1 116 ? 16.734 -5.102 0.002 1 96.69 116 ALA B C 1
ATOM 2090 O O . ALA B 1 116 ? 16.641 -6.246 -0.444 1 96.69 116 ALA B O 1
ATOM 2091 N N . LEU B 1 117 ? 17.297 -4.094 -0.669 1 95.06 117 LEU B N 1
ATOM 2092 C CA . LEU B 1 117 ? 17.906 -4.332 -1.975 1 95.06 117 LEU B CA 1
ATOM 2093 C C . LEU B 1 117 ? 19.094 -5.289 -1.86 1 95.06 117 LEU B C 1
ATOM 2095 O O . LEU B 1 117 ? 19.266 -6.168 -2.705 1 95.06 117 LEU B O 1
ATOM 2099 N N . LEU B 1 118 ? 19.906 -5.129 -0.833 1 94.94 118 LEU B N 1
ATOM 2100 C CA . LEU B 1 118 ? 21.016 -6.047 -0.587 1 94.94 118 LEU B CA 1
ATOM 2101 C C . LEU B 1 118 ? 20.5 -7.465 -0.342 1 94.94 118 LEU B C 1
ATOM 2103 O O . LEU B 1 118 ? 21.078 -8.438 -0.824 1 94.94 118 LEU B O 1
ATOM 2107 N N . ASN B 1 119 ? 19.438 -7.555 0.432 1 94.19 119 ASN B N 1
ATOM 2108 C CA . ASN B 1 119 ? 18.812 -8.852 0.679 1 94.19 119 ASN B CA 1
ATOM 2109 C C . ASN B 1 119 ? 18.359 -9.508 -0.621 1 94.19 119 ASN B C 1
ATOM 2111 O O . ASN B 1 119 ? 18.531 -10.719 -0.801 1 94.19 119 ASN B O 1
ATOM 2115 N N . ILE B 1 120 ? 17.781 -8.773 -1.499 1 90.56 120 ILE B N 1
ATOM 2116 C CA . ILE B 1 120 ? 17.328 -9.266 -2.793 1 90.56 120 ILE B CA 1
ATOM 2117 C C . ILE B 1 120 ? 18.516 -9.789 -3.594 1 90.56 120 ILE B C 1
ATOM 2119 O O . ILE B 1 120 ? 18.453 -10.891 -4.156 1 90.56 120 ILE B O 1
ATOM 2123 N N . LEU B 1 121 ? 19.547 -9.031 -3.629 1 89.31 121 LEU B N 1
ATOM 2124 C CA . LEU B 1 121 ? 20.75 -9.422 -4.367 1 89.31 121 LEU B CA 1
ATOM 2125 C C . LEU B 1 121 ? 21.359 -10.695 -3.791 1 89.31 121 LEU B C 1
ATOM 2127 O O . LEU B 1 121 ? 21.766 -11.594 -4.535 1 89.31 121 LEU B O 1
ATOM 2131 N N . ALA B 1 122 ? 21.406 -10.766 -2.514 1 87.62 122 ALA B N 1
ATOM 2132 C CA . ALA B 1 122 ? 21.922 -11.961 -1.849 1 87.62 122 ALA B CA 1
ATOM 2133 C C . ALA B 1 122 ? 21.062 -13.18 -2.164 1 87.62 122 ALA B C 1
ATOM 2135 O O . ALA B 1 122 ? 21.594 -14.258 -2.436 1 87.62 122 ALA B O 1
ATOM 2136 N N . PHE B 1 123 ? 19.812 -13.016 -2.111 1 85.62 123 PHE B N 1
ATOM 2137 C CA . PHE B 1 123 ? 18.891 -14.102 -2.398 1 85.62 123 PHE B CA 1
ATOM 2138 C C . PHE B 1 123 ? 19.078 -14.617 -3.82 1 85.62 123 PHE B C 1
ATOM 2140 O O . PHE B 1 123 ? 19.172 -15.828 -4.043 1 85.62 123 PHE B O 1
ATOM 2147 N N . HIS B 1 124 ? 19.094 -13.742 -4.824 1 80.5 124 HIS B N 1
ATOM 2148 C CA . HIS B 1 124 ? 19.203 -14.133 -6.223 1 80.5 124 HIS B CA 1
ATOM 2149 C C . HIS B 1 124 ? 20.562 -14.773 -6.504 1 80.5 124 HIS B C 1
ATOM 2151 O O . HIS B 1 124 ? 20.688 -15.633 -7.383 1 80.5 124 HIS B O 1
ATOM 2157 N N . GLY B 1 125 ? 21.594 -14.391 -5.754 1 79.94 125 GLY B N 1
ATOM 2158 C CA . GLY B 1 125 ? 22.906 -14.977 -5.922 1 79.94 125 GLY B CA 1
ATOM 2159 C C . GLY B 1 125 ? 23.062 -16.312 -5.223 1 79.94 125 GLY B C 1
ATOM 2160 O O . GLY B 1 125 ? 23.984 -17.078 -5.535 1 79.94 125 GLY B O 1
ATOM 2161 N N . LEU B 1 126 ? 22.203 -16.562 -4.301 1 78.88 126 LEU B N 1
ATOM 2162 C CA . LEU B 1 126 ? 22.344 -17.781 -3.516 1 78.88 126 LEU B CA 1
ATOM 2163 C C . LEU B 1 126 ? 21.156 -18.719 -3.732 1 78.88 126 LEU B C 1
ATOM 2165 O O . LEU B 1 126 ? 21.062 -19.359 -4.773 1 78.88 126 LEU B O 1
ATOM 2169 N N . ALA B 1 127 ? 20.141 -18.609 -2.977 1 72.44 127 ALA B N 1
ATOM 2170 C CA . ALA B 1 127 ? 18.984 -19.516 -3.014 1 72.44 127 ALA B CA 1
ATOM 2171 C C . ALA B 1 127 ? 18.172 -19.312 -4.289 1 72.44 127 ALA B C 1
ATOM 2173 O O . ALA B 1 127 ? 17.609 -20.266 -4.828 1 72.44 127 ALA B O 1
ATOM 2174 N N . GLY B 1 128 ? 18.156 -18.234 -4.707 1 72.56 128 GLY B N 1
ATOM 2175 C CA . GLY B 1 128 ? 17.391 -17.922 -5.91 1 72.56 128 GLY B CA 1
ATOM 2176 C C . GLY B 1 128 ? 17.969 -18.547 -7.164 1 72.56 128 GLY B C 1
ATOM 2177 O O . GLY B 1 128 ? 17.234 -18.875 -8.094 1 72.56 128 GLY B O 1
ATOM 2178 N N . ARG B 1 129 ? 19.234 -18.703 -7.098 1 72.25 129 ARG B N 1
ATOM 2179 C CA . ARG B 1 129 ? 19.906 -19.297 -8.242 1 72.25 129 ARG B CA 1
ATOM 2180 C C . ARG B 1 129 ? 19.469 -20.75 -8.43 1 72.25 129 ARG B C 1
ATOM 2182 O O . ARG B 1 129 ? 19.438 -21.25 -9.555 1 72.25 129 ARG B O 1
ATOM 2189 N N . ARG B 1 130 ? 19.062 -21.344 -7.348 1 75.31 130 ARG B N 1
ATOM 2190 C CA . ARG B 1 130 ? 18.703 -22.766 -7.402 1 75.31 130 ARG B CA 1
ATOM 2191 C C . ARG B 1 130 ? 17.203 -22.953 -7.246 1 75.31 130 ARG B C 1
ATOM 2193 O O . ARG B 1 130 ? 16.734 -24.016 -6.836 1 75.31 130 ARG B O 1
ATOM 2200 N N . MET B 1 131 ? 16.516 -21.922 -7.535 1 76.31 131 MET B N 1
ATOM 2201 C CA . MET B 1 131 ? 15.078 -21.953 -7.273 1 76.31 131 MET B CA 1
ATOM 2202 C C . MET B 1 131 ? 14.406 -23.062 -8.055 1 76.31 131 MET B C 1
ATOM 2204 O O . MET B 1 131 ? 13.469 -23.703 -7.57 1 76.31 131 MET B O 1
ATOM 2208 N N . ALA B 1 132 ? 14.883 -23.312 -9.25 1 74 132 ALA B N 1
ATOM 2209 C CA . ALA B 1 132 ? 14.305 -24.359 -10.078 1 74 132 ALA B CA 1
ATOM 2210 C C . ALA B 1 132 ? 14.367 -25.719 -9.367 1 74 132 ALA B C 1
ATOM 2212 O O . ALA B 1 132 ? 13.516 -26.578 -9.586 1 74 132 ALA B O 1
ATOM 2213 N N . GLU B 1 133 ? 15.398 -25.859 -8.539 1 76.31 133 GLU B N 1
ATOM 2214 C CA . GLU B 1 133 ? 15.617 -27.125 -7.844 1 76.31 133 GLU B CA 1
ATOM 2215 C C . GLU B 1 133 ? 14.609 -27.312 -6.711 1 76.31 133 GLU B C 1
ATOM 2217 O O . GLU B 1 133 ? 14.273 -28.438 -6.359 1 76.31 133 GLU B O 1
ATOM 2222 N N . TRP B 1 134 ? 14.188 -26.203 -6.246 1 76.12 134 TRP B N 1
ATOM 2223 C CA . TRP B 1 134 ? 13.336 -26.359 -5.078 1 76.12 134 TRP B CA 1
ATOM 2224 C C . TRP B 1 134 ? 11.977 -25.703 -5.293 1 76.12 134 TRP B C 1
ATOM 2226 O O . TRP B 1 134 ? 11.219 -25.5 -4.344 1 76.12 134 TRP B O 1
ATOM 2236 N N . SER B 1 135 ? 11.719 -25.344 -6.473 1 74.12 135 SER B N 1
ATOM 2237 C CA . SER B 1 135 ? 10.5 -24.594 -6.793 1 74.12 135 SER B CA 1
ATOM 2238 C C . SER B 1 135 ? 9.258 -25.375 -6.398 1 74.12 135 SER B C 1
ATOM 2240 O O . SER B 1 135 ? 8.234 -24.781 -6.031 1 74.12 135 SER B O 1
ATOM 2242 N N . LEU B 1 136 ? 9.375 -26.688 -6.406 1 69.69 136 LEU B N 1
ATOM 2243 C CA . LEU B 1 136 ? 8.219 -27.531 -6.125 1 69.69 136 LEU B CA 1
ATOM 2244 C C . LEU B 1 136 ? 8.352 -28.219 -4.77 1 69.69 136 LEU B C 1
ATOM 2246 O O . LEU B 1 136 ? 7.523 -29.047 -4.402 1 69.69 136 LEU B O 1
ATOM 2250 N N . ALA B 1 137 ? 9.43 -27.812 -4.188 1 73.12 137 ALA B N 1
ATOM 2251 C CA . ALA B 1 137 ? 9.641 -28.453 -2.885 1 73.12 137 ALA B CA 1
ATOM 2252 C C . ALA B 1 137 ? 8.555 -28.031 -1.894 1 73.12 137 ALA B C 1
ATOM 2254 O O . ALA B 1 137 ? 8.023 -26.922 -1.969 1 73.12 137 ALA B O 1
ATOM 2255 N N . ASP B 1 138 ? 8.211 -28.938 -1.081 1 73.62 138 ASP B N 1
ATOM 2256 C CA . ASP B 1 138 ? 7.203 -28.672 -0.058 1 73.62 138 ASP B CA 1
ATOM 2257 C C . ASP B 1 138 ? 7.637 -27.516 0.849 1 73.62 138 ASP B C 1
ATOM 2259 O O . ASP B 1 138 ? 6.812 -26.688 1.251 1 73.62 138 ASP B O 1
ATOM 2263 N N . ARG B 1 139 ? 8.984 -27.625 1.19 1 80.56 139 ARG B N 1
ATOM 2264 C CA . ARG B 1 139 ? 9.547 -26.578 2.025 1 80.56 139 ARG B CA 1
ATOM 2265 C C . ARG B 1 139 ? 10.805 -25.984 1.388 1 80.56 139 ARG B C 1
ATOM 2267 O O . ARG B 1 139 ? 11.742 -26.719 1.072 1 80.56 139 ARG B O 1
ATOM 2274 N N . PRO B 1 140 ? 10.719 -24.656 1.226 1 85 140 PRO B N 1
ATOM 2275 C CA . PRO B 1 140 ? 11.93 -24.047 0.67 1 85 140 PRO B CA 1
ATOM 2276 C C . PRO B 1 140 ? 13.141 -24.203 1.584 1 85 140 PRO B C 1
ATOM 2278 O O . PRO B 1 140 ? 12.992 -24.453 2.781 1 85 140 PRO B O 1
ATOM 2281 N N . PRO B 1 141 ? 14.312 -24.203 1.052 1 87.06 141 PRO B N 1
ATOM 2282 C CA . PRO B 1 141 ? 15.516 -24.297 1.878 1 87.06 141 PRO B CA 1
ATOM 2283 C C . PRO B 1 141 ? 15.602 -23.203 2.932 1 87.06 141 PRO B C 1
ATOM 2285 O O . PRO B 1 141 ? 15.008 -22.125 2.764 1 87.06 141 PRO B O 1
ATOM 2288 N N . PRO B 1 142 ? 16.297 -23.484 4.004 1 87.81 142 PRO B N 1
ATOM 2289 C CA . PRO B 1 142 ? 16.375 -22.516 5.105 1 87.81 142 PRO B CA 1
ATOM 2290 C C . PRO B 1 142 ? 16.859 -21.141 4.652 1 87.81 142 PRO B C 1
ATOM 2292 O O . PRO B 1 142 ? 16.391 -20.125 5.164 1 87.81 142 PRO B O 1
ATOM 2295 N N . GLY B 1 143 ? 17.828 -21.109 3.799 1 88 143 GLY B N 1
ATOM 2296 C CA . GLY B 1 143 ? 18.312 -19.844 3.281 1 88 143 GLY B CA 1
ATOM 2297 C C . GLY B 1 143 ? 17.234 -19.016 2.621 1 88 143 GLY B C 1
ATOM 2298 O O . GLY B 1 143 ? 17.156 -17.797 2.824 1 88 143 GLY B O 1
ATOM 2299 N N . ALA B 1 144 ? 16.469 -19.625 1.844 1 88.38 144 ALA B N 1
ATOM 2300 C CA . ALA B 1 144 ? 15.359 -18.938 1.175 1 88.38 144 ALA B CA 1
ATOM 2301 C C . ALA B 1 144 ? 14.328 -18.453 2.184 1 88.38 144 ALA B C 1
ATOM 2303 O O . ALA B 1 144 ? 13.812 -17.328 2.062 1 88.38 144 ALA B O 1
ATOM 2304 N N . ARG B 1 145 ? 14.055 -19.25 3.121 1 90.81 145 ARG B N 1
ATOM 2305 C CA . ARG B 1 145 ? 13.086 -18.875 4.145 1 90.81 145 ARG B CA 1
ATOM 2306 C C . ARG B 1 145 ? 13.578 -17.688 4.961 1 90.81 145 ARG B C 1
ATOM 2308 O O . ARG B 1 145 ? 12.805 -16.781 5.277 1 90.81 145 ARG B O 1
ATOM 2315 N N . PHE B 1 146 ? 14.797 -17.719 5.293 1 91.75 146 PHE B N 1
ATOM 2316 C CA . PHE B 1 146 ? 15.383 -16.609 6.035 1 91.75 146 PHE B CA 1
ATOM 2317 C C . PHE B 1 146 ? 15.359 -15.32 5.207 1 91.75 146 PHE B C 1
ATOM 2319 O O . PHE B 1 146 ? 15.016 -14.25 5.719 1 91.75 146 PHE B O 1
ATOM 2326 N N . ALA B 1 147 ? 15.703 -15.43 3.973 1 92 147 ALA B N 1
ATOM 2327 C CA . ALA B 1 147 ? 15.688 -14.266 3.084 1 92 147 ALA B CA 1
ATOM 2328 C C . ALA B 1 147 ? 14.281 -13.688 2.971 1 92 147 ALA B C 1
ATOM 2330 O O . ALA B 1 147 ? 14.102 -12.469 2.967 1 92 147 ALA B O 1
ATOM 2331 N N . GLY B 1 148 ? 13.344 -14.602 2.875 1 92.5 148 GLY B N 1
ATOM 2332 C CA . GLY B 1 148 ? 11.961 -14.164 2.818 1 92.5 148 GLY B CA 1
ATOM 2333 C C . GLY B 1 148 ? 11.5 -13.453 4.082 1 92.5 148 GLY B C 1
ATOM 2334 O O . GLY B 1 148 ? 10.844 -12.414 4.012 1 92.5 148 GLY B O 1
ATOM 2335 N N . ALA B 1 149 ? 11.836 -14 5.199 1 93.62 149 ALA B N 1
ATOM 2336 C CA . ALA B 1 149 ? 11.469 -13.406 6.48 1 93.62 149 ALA B CA 1
ATOM 2337 C C . ALA B 1 149 ? 12.133 -12.047 6.672 1 93.62 149 ALA B C 1
ATOM 2339 O O . ALA B 1 149 ? 11.5 -11.102 7.133 1 93.62 149 ALA B O 1
ATOM 2340 N N . ALA B 1 150 ? 13.375 -12 6.375 1 95.69 150 ALA B N 1
ATOM 2341 C CA . ALA B 1 150 ? 14.102 -10.734 6.445 1 95.69 150 ALA B CA 1
ATOM 2342 C C . ALA B 1 150 ? 13.484 -9.695 5.52 1 95.69 150 ALA B C 1
ATOM 2344 O O . ALA B 1 150 ? 13.297 -8.539 5.906 1 95.69 150 ALA B O 1
ATOM 2345 N N . SER B 1 151 ? 13.195 -10.125 4.305 1 96.38 151 SER B N 1
ATOM 2346 C CA . SER B 1 151 ? 12.555 -9.25 3.334 1 96.38 151 SER B CA 1
ATOM 2347 C C . SER B 1 151 ? 11.227 -8.711 3.869 1 96.38 151 SER B C 1
ATOM 2349 O O . SER B 1 151 ? 10.961 -7.508 3.781 1 96.38 151 SER B O 1
ATOM 2351 N N . LEU B 1 152 ? 10.453 -9.531 4.457 1 93.81 152 LEU B N 1
ATOM 2352 C CA . LEU B 1 152 ? 9.18 -9.133 5.043 1 93.81 152 LEU B CA 1
ATOM 2353 C C . LEU B 1 152 ? 9.375 -8.055 6.102 1 93.81 152 LEU B C 1
ATOM 2355 O O . LEU B 1 152 ? 8.711 -7.016 6.066 1 93.81 152 LEU B O 1
ATOM 2359 N N . ALA B 1 153 ? 10.258 -8.266 6.965 1 96.31 153 ALA B N 1
ATOM 2360 C CA . ALA B 1 153 ? 10.523 -7.324 8.055 1 96.31 153 ALA B CA 1
ATOM 2361 C C . ALA B 1 153 ? 11.039 -5.992 7.516 1 96.31 153 ALA B C 1
ATOM 2363 O O . ALA B 1 153 ? 10.625 -4.926 7.984 1 96.31 153 ALA B O 1
ATOM 2364 N N . LEU B 1 154 ? 11.906 -6.039 6.598 1 97.56 154 LEU B N 1
ATOM 2365 C CA . LEU B 1 154 ? 12.508 -4.836 6.035 1 97.56 154 LEU B CA 1
ATOM 2366 C C . LEU B 1 154 ? 11.461 -3.982 5.328 1 97.56 154 LEU B C 1
ATOM 2368 O O . LEU B 1 154 ? 11.375 -2.773 5.559 1 97.56 154 LEU B O 1
ATOM 2372 N N . TRP B 1 155 ? 10.633 -4.59 4.516 1 96.56 155 TRP B N 1
ATOM 2373 C CA . TRP B 1 155 ? 9.656 -3.826 3.744 1 96.56 155 TRP B CA 1
ATOM 2374 C C . TRP B 1 155 ? 8.547 -3.305 4.645 1 96.56 155 TRP B C 1
ATOM 2376 O O . TRP B 1 155 ? 8 -2.221 4.41 1 96.56 155 TRP B O 1
ATOM 2386 N N . VAL B 1 156 ? 8.133 -4.016 5.641 1 95.81 156 VAL B N 1
ATOM 2387 C CA . VAL B 1 156 ? 7.199 -3.498 6.633 1 95.81 156 VAL B CA 1
ATOM 2388 C C . VAL B 1 156 ? 7.82 -2.305 7.355 1 95.81 156 VAL B C 1
ATOM 2390 O O . VAL B 1 156 ? 7.141 -1.312 7.629 1 95.81 156 VAL B O 1
ATOM 2393 N N . GLY B 1 157 ? 9.109 -2.424 7.691 1 97.62 157 GLY B N 1
ATOM 2394 C CA . GLY B 1 157 ? 9.828 -1.301 8.273 1 97.62 157 GLY B CA 1
ATOM 2395 C C . GLY B 1 157 ? 9.836 -0.074 7.379 1 97.62 157 GLY B C 1
ATOM 2396 O O . GLY B 1 157 ? 9.656 1.048 7.855 1 97.62 157 GLY B O 1
ATOM 2397 N N . VAL B 1 158 ? 10.094 -0.287 6.082 1 97.56 158 VAL B N 1
ATOM 2398 C CA . VAL B 1 158 ? 10.078 0.81 5.117 1 97.56 158 VAL B CA 1
ATOM 2399 C C . VAL B 1 158 ? 8.711 1.491 5.133 1 97.56 158 VAL B C 1
ATOM 2401 O O . VAL B 1 158 ? 8.625 2.723 5.145 1 97.56 158 VAL B O 1
ATOM 2404 N N . LEU B 1 159 ? 7.66 0.69 5.133 1 96.19 159 LEU B N 1
ATOM 2405 C CA . LEU B 1 159 ? 6.297 1.211 5.168 1 96.19 159 LEU B CA 1
ATOM 2406 C C . LEU B 1 159 ? 6.059 2.02 6.438 1 96.19 159 LEU B C 1
ATOM 2408 O O . LEU B 1 159 ? 5.535 3.135 6.379 1 96.19 159 LEU B O 1
ATOM 2412 N N . ALA B 1 160 ? 6.449 1.501 7.547 1 96.62 160 ALA B N 1
ATOM 2413 C CA . ALA B 1 160 ? 6.266 2.17 8.836 1 96.62 160 ALA B CA 1
ATOM 2414 C C . ALA B 1 160 ? 7.031 3.488 8.875 1 96.62 160 ALA B C 1
ATOM 2416 O O . ALA B 1 160 ? 6.484 4.516 9.289 1 96.62 160 ALA B O 1
ATOM 2417 N N . CYS B 1 161 ? 8.266 3.436 8.492 1 97.19 161 CYS B N 1
ATOM 2418 C CA . CYS B 1 161 ? 9.078 4.648 8.469 1 97.19 161 CYS B CA 1
ATOM 2419 C C . CYS B 1 161 ? 8.469 5.691 7.539 1 97.19 161 CYS B C 1
ATOM 2421 O O . CYS B 1 161 ? 8.523 6.891 7.824 1 97.19 161 CYS B O 1
ATOM 2423 N N . GLY B 1 162 ? 7.984 5.223 6.395 1 95.94 162 GLY B N 1
ATOM 2424 C CA . GLY B 1 162 ? 7.316 6.145 5.488 1 95.94 162 GLY B CA 1
ATOM 2425 C C . GLY B 1 162 ? 6.195 6.926 6.148 1 95.94 162 GLY B C 1
ATOM 2426 O O . GLY B 1 162 ? 6.086 8.141 5.969 1 95.94 162 GLY B O 1
ATOM 2427 N N . ARG B 1 163 ? 5.383 6.305 6.883 1 95.19 163 ARG B N 1
ATOM 2428 C CA . ARG B 1 163 ? 4.289 6.98 7.574 1 95.19 163 ARG B CA 1
ATOM 2429 C C . ARG B 1 163 ? 4.812 7.848 8.711 1 95.19 163 ARG B C 1
ATOM 2431 O O . ARG B 1 163 ? 4.273 8.922 8.984 1 95.19 163 ARG B O 1
ATOM 2438 N N . LEU B 1 164 ? 5.863 7.434 9.359 1 95.12 164 LEU B N 1
ATOM 2439 C CA . LEU B 1 164 ? 6.391 8.117 10.539 1 95.12 164 LEU B CA 1
ATOM 2440 C C . LEU B 1 164 ? 7.082 9.422 10.148 1 95.12 164 LEU B C 1
ATOM 2442 O O . LEU B 1 164 ? 7.34 10.266 11 1 95.12 164 LEU B O 1
ATOM 2446 N N . ILE B 1 165 ? 7.422 9.555 8.891 1 94.31 165 ILE B N 1
ATOM 2447 C CA . ILE B 1 165 ? 8.023 10.797 8.414 1 94.31 165 ILE B CA 1
ATOM 2448 C C . ILE B 1 165 ? 7.145 11.984 8.805 1 94.31 165 ILE B C 1
ATOM 2450 O O . ILE B 1 165 ? 7.648 13.055 9.141 1 94.31 165 ILE B O 1
ATOM 2454 N N . ALA B 1 166 ? 5.844 11.797 8.828 1 90.06 166 ALA B N 1
ATOM 2455 C CA . ALA B 1 166 ? 4.891 12.867 9.117 1 90.06 166 ALA B CA 1
ATOM 2456 C C . ALA B 1 166 ? 4.879 13.203 10.602 1 90.06 166 ALA B C 1
ATOM 2458 O O . ALA B 1 166 ? 4.332 14.234 11.008 1 90.06 166 ALA B O 1
ATOM 2459 N N . TYR B 1 167 ? 5.531 12.336 11.438 1 90.62 167 TYR B N 1
ATOM 2460 C CA . TYR B 1 167 ? 5.348 12.5 12.875 1 90.62 167 TYR B CA 1
ATOM 2461 C C . TYR B 1 167 ? 6.668 12.836 13.555 1 90.62 167 TYR B C 1
ATOM 2463 O O . TYR B 1 167 ? 6.695 13.156 14.75 1 90.62 167 TYR B O 1
ATOM 2471 N N . LEU B 1 168 ? 7.695 12.656 12.883 1 87.81 168 LEU B N 1
ATOM 2472 C CA . LEU B 1 168 ? 9 12.867 13.5 1 87.81 168 LEU B CA 1
ATOM 2473 C C . LEU B 1 168 ? 9.75 14.008 12.812 1 87.81 168 LEU B C 1
ATOM 2475 O O . LEU B 1 168 ? 9.516 14.281 11.633 1 87.81 168 LEU B O 1
#

Radius of gyration: 21.5 Å; Cα contacts (8 Å, |Δi|>4): 446; chains: 2; bounding box: 48×60×48 Å